Protein AF-A0A534QW88-F1 (afdb_monomer)

Secondary structure (DSSP, 8-state):
-BTTB---SS------SSTTB----B-TTT-PBP-PBPPTT-EE--S-TT-S-EEEETTEEE--S------SSTTEEPP-B-TTT-PBP-EEPPTT-B---S-TTEES-EEETTEEE--EEPP---S-TTEEEEEETTTEEEEEEPPTT-B---S-TTEEEEEEETTEEEEEEE------

Solvent-accessible surface area (backbone atoms only — not comparable to full-atom values): 10245 Å² total; per-residue (Å²): 102,65,94,91,38,84,66,78,93,66,83,77,79,34,66,44,89,49,78,23,30,38,63,26,55,60,40,91,88,79,67,48,58,48,78,50,57,42,61,70,69,39,70,40,77,62,76,47,53,30,32,75,49,23,23,14,50,94,46,39,54,40,69,26,68,69,60,80,33,68,44,89,49,79,23,29,40,62,28,54,52,37,44,87,79,44,46,57,46,82,44,57,47,63,70,68,40,70,39,76,63,75,45,54,36,36,42,79,15,21,15,52,93,44,38,55,36,73,36,52,70,53,83,43,80,84,84,52,71,16,40,51,61,42,65,38,47,81,82,19,66,40,70,46,61,47,61,69,68,38,77,38,72,58,83,55,86,51,36,68,47,30,25,16,50,94,46,38,50,43,60,36,66,71,52,78,77,81,81,128

Nearest PDB structures (foldseek):
  8snm-assembly1_B  TM=3.797E-01  e=1.093E-01  Homo sapiens
  8snl-assembly1_A  TM=3.797E-01  e=1.093E-01  Homo sapiens

pLDDT: mean 92.81, std 9.68, range [50.78, 98.62]

Mean predicted aligned error: 8.41 Å

Sequence (180 aa):
CQDGACQGSTPVLCAATDQCHEAGTCDPHTGTCSNPTQPDGSLCNDGDVCT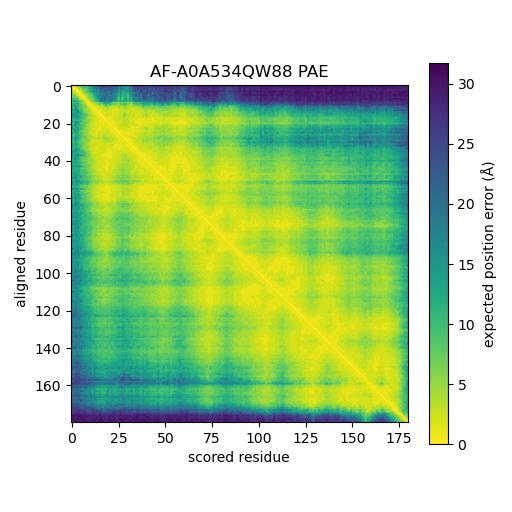RRDTCEAGACLGGDPVVCTAPDACHEAGSCDPASGACTTLPVPNGTPCEDGSRCSVNDQCVAGACVAGARTDCDDGNPCTEDSCDAIAGCQHRALADRSGCDDGDACTGTDRCQAGVCTGSNPVVGRGL

Foldseek 3Di:
DPPPDDDDPDDLFQCAPFQQWHRFDADPPPRDTDTHGHDWQRFDDLQFPQADTWTDDPSDTGGHDGHWQCAPFQQWHRFDQDRNPRDTDTHGDDWQRAHDLQFLQADSFTHDPSHTDGHDGDDQCPVAQQFDWDQDRHVGIDTHGHDWQDFDDLPDPQADGWTDDPRHIDGHDGDDPPDD

Radius of gyration: 40.29 Å; Cα contacts 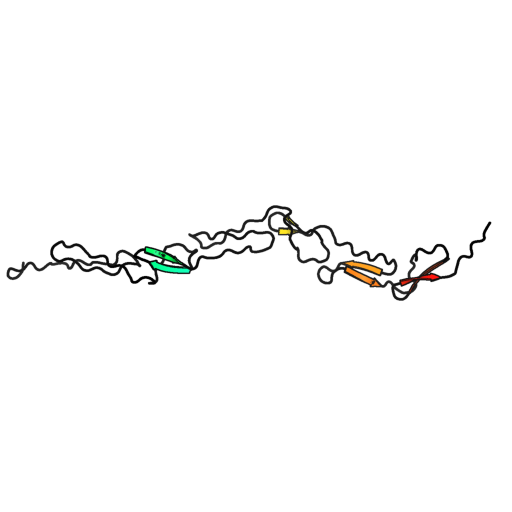(8 Å, |Δi|>4): 386; chains: 1; bounding box: 79×36×129 Å

Structure (mmCIF, N/CA/C/O backbone):
data_AF-A0A534QW88-F1
#
_entry.id   AF-A0A534QW88-F1
#
loop_
_atom_site.group_PDB
_atom_site.id
_atom_site.type_symbol
_atom_site.label_atom_id
_atom_site.label_alt_id
_atom_site.label_comp_id
_atom_site.label_asym_id
_atom_site.label_entity_id
_atom_site.label_seq_id
_atom_site.pdbx_PDB_ins_code
_atom_sit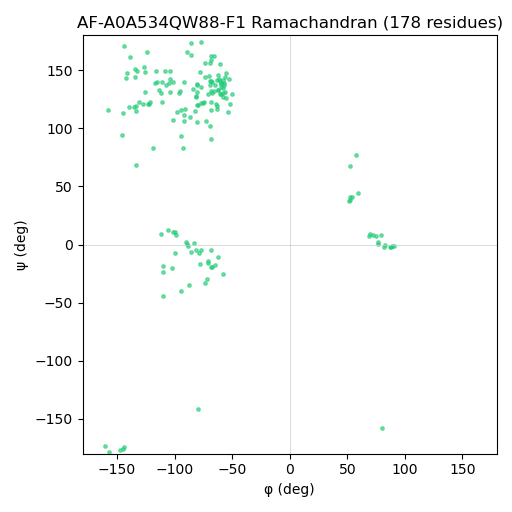e.Cartn_x
_atom_site.Cartn_y
_atom_site.Cartn_z
_atom_site.occupancy
_atom_site.B_iso_or_equiv
_atom_site.auth_seq_id
_atom_site.auth_comp_id
_atom_site.auth_asym_id
_atom_site.auth_atom_id
_atom_site.pdbx_PDB_model_num
ATOM 1 N N . CYS A 1 1 ? -41.751 -15.757 63.809 1.00 53.62 1 CYS A N 1
ATOM 2 C CA . CYS A 1 1 ? -41.302 -15.049 65.023 1.00 53.62 1 CYS A CA 1
ATOM 3 C C . CYS A 1 1 ? -40.772 -16.071 66.018 1.00 53.62 1 CYS A C 1
ATOM 5 O O . CYS A 1 1 ? -41.523 -16.978 66.355 1.00 53.62 1 CYS A O 1
ATOM 7 N N . GLN A 1 2 ? -39.516 -15.961 66.447 1.00 52.56 2 GLN A N 1
ATOM 8 C CA . GLN A 1 2 ? -39.037 -16.599 67.681 1.00 52.56 2 GLN A CA 1
ATOM 9 C C . GLN A 1 2 ? -38.923 -15.479 68.724 1.00 52.56 2 GLN A C 1
ATOM 11 O O . GLN A 1 2 ? -38.437 -14.400 68.394 1.00 52.56 2 GLN A O 1
ATOM 16 N N . ASP A 1 3 ? -39.472 -15.692 69.921 1.00 62.22 3 ASP A N 1
ATOM 17 C CA . ASP A 1 3 ? -39.436 -14.754 71.058 1.00 62.22 3 ASP A CA 1
ATOM 18 C C . ASP A 1 3 ? -39.955 -13.330 70.781 1.00 62.22 3 ASP A C 1
ATOM 20 O O . ASP A 1 3 ? -39.390 -12.335 71.225 1.00 62.22 3 ASP A O 1
ATOM 24 N N . GLY A 1 4 ? -41.056 -13.205 70.032 1.00 63.91 4 GLY A N 1
ATOM 25 C CA . GLY A 1 4 ? -41.698 -11.904 69.789 1.00 63.91 4 GLY A CA 1
ATOM 26 C C . GLY A 1 4 ? -40.986 -11.008 68.768 1.00 63.91 4 GLY A C 1
ATOM 27 O O . GLY A 1 4 ? -41.483 -9.923 68.480 1.00 63.91 4 GLY A O 1
ATOM 28 N N . ALA A 1 5 ? -39.890 -11.475 68.160 1.00 67.25 5 ALA A N 1
ATOM 29 C CA . ALA A 1 5 ? -39.196 -10.788 67.074 1.00 67.25 5 ALA A CA 1
ATOM 30 C C . ALA A 1 5 ? -39.415 -11.494 65.723 1.00 67.25 5 ALA A C 1
ATOM 32 O O . ALA A 1 5 ? -39.352 -12.727 65.605 1.00 67.25 5 ALA A O 1
ATOM 33 N N . CYS A 1 6 ? -39.666 -10.709 64.673 1.00 62.84 6 CYS A N 1
ATOM 34 C CA . CYS A 1 6 ? -39.631 -11.185 63.293 1.00 62.84 6 CYS A CA 1
ATOM 35 C C . CYS A 1 6 ? -38.178 -11.499 62.912 1.00 62.84 6 CYS A C 1
ATOM 37 O O . CYS A 1 6 ? -37.404 -10.594 62.627 1.00 62.84 6 CYS A O 1
ATOM 39 N N . GLN A 1 7 ? -37.803 -12.779 62.907 1.00 67.44 7 GLN A N 1
ATOM 40 C CA . GLN A 1 7 ? -36.545 -13.226 62.313 1.00 67.44 7 GLN A CA 1
ATOM 41 C C . GLN A 1 7 ? -36.809 -13.608 60.855 1.00 67.44 7 GLN A C 1
ATOM 43 O O . GLN A 1 7 ? -37.548 -14.560 60.593 1.00 67.44 7 GLN A O 1
ATOM 48 N N . GLY A 1 8 ? -36.268 -12.827 59.916 1.00 64.50 8 GLY A N 1
ATOM 49 C CA . GLY A 1 8 ? -36.338 -13.129 58.488 1.00 64.50 8 GLY A CA 1
ATOM 50 C C . GLY A 1 8 ? -35.598 -14.433 58.198 1.00 64.50 8 GLY A C 1
ATOM 51 O O . GLY A 1 8 ? -34.409 -14.547 58.474 1.00 64.50 8 GLY A O 1
ATOM 52 N N . SER A 1 9 ? -36.306 -15.435 57.680 1.00 65.38 9 SER A N 1
ATOM 53 C CA . SER A 1 9 ? -35.782 -16.796 57.498 1.00 65.38 9 SER A CA 1
ATOM 54 C C . SER A 1 9 ? -34.873 -16.959 56.275 1.00 65.38 9 SER A C 1
ATOM 56 O O . SER A 1 9 ? -34.268 -18.014 56.108 1.00 65.38 9 SER A O 1
ATOM 58 N N . THR A 1 10 ? -34.764 -15.931 55.429 1.00 71.06 10 THR A N 1
ATOM 59 C CA . THR A 1 10 ? -33.872 -15.893 54.264 1.00 71.06 10 THR A CA 1
ATOM 60 C C . THR A 1 10 ? -33.343 -14.466 54.078 1.00 71.06 10 THR A C 1
ATOM 62 O O . THR A 1 10 ? -34.148 -13.576 53.791 1.00 71.06 10 THR A O 1
ATOM 65 N N . PRO A 1 11 ? -32.036 -14.203 54.257 1.00 78.81 11 PRO A N 1
ATOM 66 C CA . PRO A 1 11 ? -31.472 -12.885 53.981 1.00 78.81 11 PRO A CA 1
ATOM 67 C C . PRO A 1 11 ? -31.632 -12.538 52.494 1.00 78.81 11 PRO A C 1
ATOM 69 O O . PRO A 1 11 ? -31.356 -13.368 51.628 1.00 78.81 11 PRO A O 1
ATOM 72 N N . VAL A 1 12 ? -32.095 -11.318 52.201 1.00 85.69 12 VAL A N 1
ATOM 73 C CA . VAL A 1 12 ? -32.179 -10.802 50.827 1.00 85.69 12 VAL A CA 1
ATOM 74 C C . VAL A 1 12 ? -30.757 -10.592 50.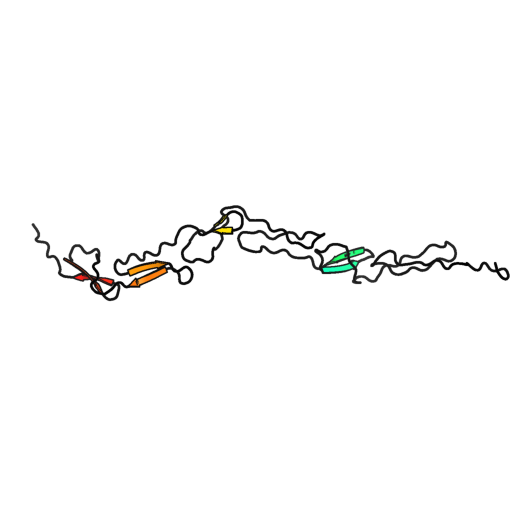315 1.00 85.69 12 VAL A C 1
ATOM 76 O O . VAL A 1 12 ? -30.010 -9.782 50.864 1.00 85.69 12 VAL A O 1
ATOM 79 N N . LEU A 1 13 ? -30.373 -11.344 49.283 1.00 89.50 13 LEU A N 1
ATOM 80 C CA . LEU A 1 13 ? -29.083 -11.190 48.619 1.00 89.50 13 LEU A CA 1
ATOM 81 C C . LEU A 1 13 ? -29.200 -10.127 47.525 1.00 89.50 13 LEU A C 1
ATOM 83 O O . LEU A 1 13 ? -29.819 -10.361 46.490 1.00 89.50 13 LEU A O 1
ATOM 87 N N . CYS A 1 14 ? -28.572 -8.980 47.751 1.00 92.62 14 CYS A N 1
ATOM 88 C CA . CYS A 1 14 ? -28.476 -7.906 46.771 1.00 92.62 14 CYS A CA 1
ATOM 89 C C . CYS A 1 14 ? -27.179 -8.062 45.967 1.00 92.62 14 CYS A C 1
ATOM 91 O O . CYS A 1 14 ? -26.153 -7.478 46.305 1.00 92.62 14 CYS A O 1
ATOM 93 N N . ALA A 1 15 ? -27.204 -8.905 44.935 1.00 94.25 15 ALA A N 1
ATOM 94 C CA . ALA A 1 15 ? -26.074 -9.036 44.018 1.00 94.25 15 ALA A CA 1
ATOM 95 C C . ALA A 1 15 ? -25.908 -7.769 43.159 1.00 94.25 15 ALA A C 1
ATOM 97 O O . ALA A 1 15 ? -26.875 -7.038 42.943 1.00 94.25 15 ALA A O 1
ATOM 98 N N . ALA A 1 16 ? -24.693 -7.535 42.662 1.00 94.38 16 ALA A N 1
ATOM 99 C CA . ALA A 1 16 ? -24.442 -6.517 41.646 1.00 94.38 16 ALA A CA 1
ATOM 100 C C . ALA A 1 16 ? -25.312 -6.773 40.404 1.00 94.38 16 ALA A C 1
ATOM 102 O O . ALA A 1 16 ? -25.476 -7.928 39.995 1.00 94.38 16 ALA A O 1
ATOM 103 N N . THR A 1 17 ? -25.867 -5.715 39.809 1.00 94.12 17 THR A N 1
ATOM 104 C CA . THR A 1 17 ? -26.715 -5.829 38.610 1.00 94.12 17 THR A CA 1
ATOM 105 C C . THR A 1 17 ? -25.910 -6.136 37.354 1.00 94.12 17 THR A C 1
ATOM 107 O O . THR A 1 17 ? -26.389 -6.843 36.469 1.00 94.12 17 THR A O 1
ATOM 110 N N . ASP A 1 18 ? -24.688 -5.617 37.289 1.00 95.69 18 ASP A N 1
ATOM 111 C CA . ASP A 1 18 ? -23.767 -5.722 36.166 1.00 95.69 18 ASP A CA 1
ATOM 112 C C . ASP A 1 18 ? -22.332 -5.423 36.637 1.00 95.69 18 ASP A C 1
ATOM 114 O O . ASP A 1 18 ? -22.060 -5.298 37.830 1.00 95.69 18 ASP A O 1
ATOM 118 N N . GLN A 1 19 ? -21.397 -5.339 35.690 1.00 97.19 19 GLN A N 1
ATOM 119 C CA . GLN A 1 19 ? -19.972 -5.130 35.958 1.00 97.19 19 GLN A CA 1
ATOM 120 C C . GLN A 1 19 ? -19.651 -3.735 36.526 1.00 97.19 19 GLN A C 1
ATOM 122 O O . GLN A 1 19 ? -18.595 -3.567 37.131 1.00 97.19 19 GLN A O 1
ATOM 127 N N . CYS A 1 20 ? -20.543 -2.756 36.350 1.00 97.94 20 CYS A N 1
ATOM 128 C CA . CYS A 1 20 ? -20.367 -1.366 36.769 1.00 97.94 20 CYS A CA 1
ATOM 129 C C . CYS A 1 20 ? -21.184 -0.982 38.002 1.00 97.94 20 CYS A C 1
ATOM 131 O O . CYS A 1 20 ? -21.242 0.196 38.361 1.00 97.94 20 CYS A O 1
ATOM 133 N N . HIS A 1 21 ? -21.744 -1.968 38.698 1.00 97.50 21 HIS A N 1
ATOM 134 C CA . HIS A 1 21 ? -22.398 -1.790 39.986 1.00 97.50 21 HIS A CA 1
ATOM 135 C C . HIS A 1 21 ? -21.795 -2.731 41.029 1.00 97.50 21 HIS A C 1
ATOM 137 O O . HIS A 1 21 ? -21.322 -3.825 40.719 1.00 97.50 21 HIS A O 1
ATOM 143 N N . GLU A 1 22 ? -21.781 -2.297 42.283 1.00 95.62 22 GLU A N 1
ATOM 144 C CA . GLU A 1 22 ? -21.376 -3.144 43.403 1.00 95.62 22 GLU A CA 1
ATOM 145 C C . GLU A 1 22 ? -22.585 -3.899 43.976 1.00 95.62 22 GLU A C 1
ATOM 147 O O . GLU A 1 22 ? -23.745 -3.585 43.702 1.00 95.62 22 GLU A O 1
ATOM 152 N N . ALA A 1 23 ? -22.321 -4.916 44.801 1.00 95.31 23 ALA A N 1
ATOM 153 C CA . ALA A 1 23 ? -23.378 -5.576 45.556 1.00 95.31 23 ALA A CA 1
ATOM 154 C C . ALA A 1 23 ? -24.079 -4.569 46.483 1.00 95.31 23 ALA A C 1
ATOM 156 O O . ALA A 1 23 ? -23.438 -3.850 47.252 1.00 95.31 23 ALA A O 1
ATOM 157 N N . GLY A 1 24 ? -25.406 -4.536 46.408 1.00 93.69 24 GLY A N 1
ATOM 158 C CA . GLY A 1 24 ? -26.228 -3.628 47.191 1.00 93.69 24 GLY A CA 1
ATOM 159 C C . GLY A 1 24 ? -26.405 -4.050 48.649 1.00 93.69 24 GLY A C 1
ATOM 160 O O . GLY A 1 24 ? -26.051 -5.143 49.089 1.00 93.69 24 GLY A O 1
ATOM 161 N N . THR A 1 25 ? -27.058 -3.178 49.403 1.00 93.62 25 THR A N 1
ATOM 162 C CA . THR A 1 25 ? -27.569 -3.436 50.751 1.00 93.62 25 THR A CA 1
ATOM 163 C C . THR A 1 25 ? -29.095 -3.464 50.727 1.00 93.62 25 THR A C 1
ATOM 165 O O . THR A 1 25 ? -29.727 -2.666 50.035 1.00 93.62 25 THR A O 1
ATOM 168 N N . CYS A 1 26 ? -29.699 -4.393 51.472 1.00 93.38 26 CYS A N 1
ATOM 169 C CA . CYS A 1 26 ? -31.153 -4.485 51.594 1.00 93.38 26 CYS A CA 1
ATOM 170 C C . CYS A 1 26 ? -31.663 -3.471 52.623 1.00 93.38 26 CYS A C 1
ATOM 172 O O . CYS A 1 26 ? -31.230 -3.490 53.777 1.00 93.38 26 CYS A O 1
ATOM 174 N N . ASP A 1 27 ? -32.632 -2.644 52.238 1.00 92.06 27 ASP A N 1
ATOM 175 C CA . ASP A 1 27 ? -33.407 -1.846 53.185 1.00 92.06 27 ASP A CA 1
ATOM 176 C C . ASP A 1 27 ? -34.294 -2.783 54.034 1.00 92.06 27 ASP A C 1
ATOM 178 O O . ASP A 1 27 ? -35.095 -3.540 53.475 1.00 92.06 27 ASP A O 1
ATOM 182 N N . PRO A 1 28 ? -34.178 -2.769 55.376 1.00 86.25 28 PRO A N 1
ATOM 183 C CA . PRO A 1 28 ? -34.928 -3.677 56.242 1.00 86.25 28 PRO A CA 1
ATOM 184 C C . PRO A 1 28 ? -36.434 -3.372 56.335 1.00 86.25 28 PRO A C 1
ATOM 186 O O . PRO A 1 28 ? -37.181 -4.218 56.823 1.00 86.25 28 PRO A O 1
ATOM 189 N N . HIS A 1 29 ? -36.898 -2.197 55.898 1.00 87.50 29 HIS A N 1
ATOM 190 C CA . HIS A 1 29 ? -38.308 -1.793 55.957 1.00 87.50 29 HIS A CA 1
ATOM 191 C C . HIS A 1 29 ? -39.054 -2.089 54.659 1.00 87.50 29 HIS A C 1
ATOM 193 O O . HIS A 1 29 ? -40.212 -2.502 54.694 1.00 87.50 29 HIS A O 1
ATOM 199 N N . THR A 1 30 ? -38.409 -1.861 53.516 1.00 89.38 30 THR A N 1
ATOM 200 C CA . THR A 1 30 ? -39.026 -2.018 52.189 1.00 89.38 30 THR A CA 1
ATOM 201 C C . THR A 1 30 ? -38.609 -3.310 51.491 1.00 89.38 30 THR A C 1
ATOM 203 O O . THR A 1 30 ? -39.287 -3.745 50.563 1.00 89.38 30 THR A O 1
ATOM 206 N N . GLY A 1 31 ? -37.493 -3.918 51.906 1.00 87.81 31 GLY A N 1
ATOM 207 C CA . GLY A 1 31 ? -36.885 -5.054 51.218 1.00 87.81 31 GLY A CA 1
ATOM 208 C C . GLY A 1 31 ? -36.197 -4.691 49.896 1.00 87.81 31 GLY A C 1
ATOM 209 O O . GLY A 1 31 ? -35.811 -5.593 49.157 1.00 87.81 31 GLY A O 1
ATOM 210 N N . THR A 1 32 ? -36.057 -3.402 49.559 1.00 91.94 32 THR A N 1
ATOM 211 C CA . THR A 1 32 ? -35.401 -2.966 48.316 1.00 91.94 32 THR A CA 1
ATOM 212 C C . THR A 1 32 ? -33.885 -2.975 48.449 1.00 91.94 32 THR A C 1
ATOM 214 O O . THR A 1 32 ? -33.342 -2.502 49.447 1.00 91.94 32 THR A O 1
ATOM 217 N N . CYS A 1 33 ? -33.202 -3.454 47.413 1.00 94.69 33 CYS A N 1
ATOM 218 C CA . CYS A 1 33 ? -31.751 -3.374 47.307 1.00 94.69 33 CYS A CA 1
ATOM 219 C C . CYS A 1 33 ? -31.309 -1.989 46.820 1.00 94.69 33 CYS A C 1
ATOM 221 O O . CYS A 1 33 ? -31.893 -1.446 45.881 1.00 94.69 33 CYS A O 1
ATOM 223 N N . SER A 1 34 ? -30.259 -1.436 47.428 1.00 95.06 34 SER A N 1
ATOM 224 C CA . SER A 1 34 ? -29.501 -0.334 46.826 1.00 95.06 34 SER A CA 1
ATOM 225 C C . SER A 1 34 ? -28.723 -0.816 45.591 1.00 95.06 34 SER A C 1
ATOM 227 O O . SER A 1 34 ? -28.484 -2.013 45.440 1.00 95.06 34 SER A O 1
ATOM 229 N N . ASN A 1 35 ? -28.352 0.109 44.699 1.00 94.50 35 ASN A N 1
ATOM 230 C CA . ASN A 1 35 ? -27.569 -0.187 43.492 1.00 94.50 35 ASN A CA 1
ATOM 231 C C . ASN A 1 35 ? -26.409 0.815 43.319 1.00 94.50 35 ASN A C 1
ATOM 233 O O . ASN A 1 35 ? -26.488 1.704 42.470 1.00 94.50 35 ASN A O 1
ATOM 237 N N . PRO A 1 36 ? -25.391 0.773 44.195 1.00 96.06 36 PRO A N 1
ATOM 238 C CA . PRO A 1 36 ? -24.240 1.669 44.103 1.00 96.06 36 PRO A CA 1
ATOM 239 C C . PRO A 1 36 ? -23.422 1.409 42.829 1.00 96.06 36 PRO A C 1
ATOM 241 O O . PRO A 1 36 ? -23.171 0.260 42.468 1.00 96.06 36 PRO A O 1
ATOM 244 N N . THR A 1 37 ? -22.988 2.477 42.161 1.00 97.75 37 THR A N 1
ATOM 245 C CA . THR A 1 37 ? -22.088 2.400 41.002 1.00 97.75 37 THR A CA 1
ATOM 246 C C . THR A 1 37 ? -20.670 2.052 41.445 1.00 97.75 37 THR A C 1
ATOM 248 O O . THR A 1 37 ? -20.202 2.550 42.471 1.00 97.75 37 THR A O 1
ATOM 251 N N . GLN A 1 38 ? -19.961 1.269 40.636 1.00 96.69 38 GLN A N 1
ATOM 252 C CA . GLN A 1 38 ? -18.511 1.120 40.748 1.00 96.69 38 GLN A CA 1
ATOM 253 C C . GLN A 1 38 ? -17.807 2.476 40.552 1.00 96.69 38 GLN A C 1
ATOM 255 O O . GLN A 1 38 ? -18.356 3.354 39.878 1.00 96.69 38 GLN A O 1
ATOM 260 N N . PRO A 1 39 ? -16.587 2.660 41.089 1.00 97.38 39 PRO A N 1
ATOM 261 C CA . PRO A 1 39 ? -15.781 3.844 40.812 1.00 97.38 39 PRO A CA 1
ATOM 262 C C . PRO A 1 39 ? -15.514 4.017 39.313 1.00 97.38 39 PRO A C 1
ATOM 264 O O . PRO A 1 39 ? -15.216 3.038 38.619 1.00 97.38 39 PRO A O 1
ATOM 267 N N . ASP A 1 40 ? -15.541 5.262 38.836 1.00 97.12 40 ASP A N 1
ATOM 268 C CA . ASP A 1 40 ? -15.183 5.577 37.452 1.00 97.12 40 ASP A CA 1
ATOM 269 C C . ASP A 1 40 ? -13.763 5.082 37.127 1.00 97.12 40 ASP A C 1
ATOM 271 O O . ASP A 1 40 ? -12.834 5.202 37.934 1.00 97.12 40 ASP A O 1
ATOM 275 N N . GLY A 1 41 ? -13.593 4.496 35.941 1.00 95.75 41 GLY A N 1
ATOM 276 C CA . GLY A 1 41 ? -12.338 3.873 35.513 1.00 95.75 41 GLY A CA 1
ATOM 277 C C . GLY A 1 41 ? -12.173 2.405 35.925 1.00 95.75 41 GLY A C 1
ATOM 278 O O . GLY A 1 41 ? -11.173 1.783 35.551 1.00 95.75 41 GLY A O 1
ATOM 279 N N . SER A 1 42 ? -13.129 1.830 36.666 1.00 97.44 42 SER A N 1
ATOM 280 C CA . SER A 1 42 ? -13.170 0.383 36.928 1.00 97.44 42 SER A CA 1
ATOM 281 C C . SER A 1 42 ? -13.294 -0.395 35.620 1.00 97.44 42 SER A C 1
ATOM 283 O O . SER A 1 42 ? -14.008 0.034 34.719 1.00 97.44 42 SER A O 1
ATOM 285 N N . LEU A 1 43 ? -12.599 -1.532 35.505 1.00 97.44 43 LEU A N 1
ATOM 286 C CA . LEU A 1 43 ? -12.644 -2.357 34.296 1.00 97.44 43 LEU A CA 1
ATOM 287 C C . LEU A 1 43 ? -14.011 -3.018 34.138 1.00 97.44 43 LEU A C 1
ATOM 289 O O . LEU A 1 43 ? -14.550 -3.578 35.093 1.00 97.44 43 LEU A O 1
ATOM 293 N N . CYS A 1 44 ? -14.511 -3.018 32.913 1.00 97.88 44 CYS A N 1
ATOM 294 C CA . CYS A 1 44 ? -15.700 -3.752 32.513 1.00 97.88 44 CYS A CA 1
ATOM 295 C C . CYS A 1 44 ? -15.512 -4.282 31.082 1.00 97.88 44 CYS A C 1
ATOM 297 O O . CYS A 1 44 ? -14.415 -4.201 30.529 1.00 97.88 44 CYS A O 1
ATOM 299 N N . ASN A 1 45 ? -16.556 -4.880 30.516 1.00 96.88 45 ASN A N 1
ATOM 300 C CA . ASN A 1 45 ? -16.620 -5.285 29.119 1.00 96.88 45 ASN A CA 1
ATOM 301 C C . ASN A 1 45 ? -17.968 -4.839 28.544 1.00 96.88 45 ASN A C 1
ATOM 303 O O . ASN A 1 45 ? -19.008 -5.263 29.064 1.00 96.88 45 ASN A O 1
ATOM 307 N N . ASP A 1 46 ? -17.946 -3.980 27.526 1.00 96.31 46 ASP A N 1
ATOM 308 C CA . ASP A 1 46 ? -19.154 -3.410 26.906 1.00 96.31 46 ASP A CA 1
ATOM 309 C C . ASP A 1 46 ? -19.755 -4.312 25.808 1.00 96.31 46 ASP A C 1
ATOM 311 O O . ASP A 1 46 ? -20.867 -4.077 25.332 1.00 96.31 46 ASP A O 1
ATOM 315 N N . GLY A 1 47 ? -19.055 -5.396 25.469 1.00 95.81 47 GLY A N 1
ATOM 316 C CA . GLY A 1 47 ? -19.431 -6.373 24.457 1.00 95.81 47 GLY A CA 1
ATOM 317 C C . GLY A 1 47 ? -18.952 -6.038 23.044 1.00 95.81 47 GLY A C 1
ATOM 318 O O . GLY A 1 47 ? -19.187 -6.854 22.151 1.00 95.81 47 GLY A O 1
ATOM 319 N N . ASP A 1 48 ? -18.288 -4.899 22.829 1.00 97.50 48 ASP A N 1
ATOM 320 C CA . ASP A 1 48 ? -17.711 -4.510 21.545 1.00 97.50 48 ASP A CA 1
ATOM 321 C C . ASP A 1 48 ? -16.256 -5.004 21.439 1.00 97.50 48 ASP A C 1
ATOM 323 O O . ASP A 1 48 ? -15.358 -4.610 22.175 1.00 97.50 48 ASP A O 1
ATOM 327 N N . VAL A 1 49 ? -15.972 -5.897 20.490 1.00 97.12 49 VAL A N 1
ATOM 328 C CA . VAL A 1 49 ? -14.606 -6.421 20.283 1.00 97.12 49 VAL A CA 1
ATOM 329 C C . VAL A 1 49 ? -13.663 -5.351 19.691 1.00 97.12 49 VAL A C 1
ATOM 331 O O . VAL A 1 49 ? -12.428 -5.503 19.713 1.00 97.12 49 VAL A O 1
ATOM 334 N N . CYS A 1 50 ? -14.236 -4.267 19.162 1.00 98.06 50 CYS A N 1
ATOM 335 C CA . CYS A 1 50 ? -13.536 -3.117 18.611 1.00 98.06 50 CYS A CA 1
ATOM 336 C C . CYS A 1 50 ? -13.096 -2.103 19.663 1.00 98.06 50 CYS A C 1
ATOM 338 O O . CYS A 1 50 ? -12.448 -1.124 19.298 1.00 98.06 50 CYS A O 1
ATOM 340 N N . THR A 1 51 ? -13.352 -2.336 20.944 1.00 97.25 51 THR A N 1
ATOM 341 C CA . THR A 1 51 ? -12.733 -1.601 22.049 1.00 97.25 51 THR A CA 1
ATOM 342 C C . THR A 1 51 ? -11.743 -2.519 22.767 1.00 97.25 51 THR A C 1
ATOM 344 O O . THR A 1 51 ? -11.799 -3.751 22.699 1.00 97.25 51 THR A O 1
ATOM 347 N N . ARG A 1 52 ? -10.681 -1.936 23.329 1.00 93.31 52 ARG A N 1
ATOM 348 C CA . ARG A 1 52 ? -9.577 -2.695 23.955 1.00 93.31 52 ARG A CA 1
ATOM 349 C C . ARG A 1 52 ? -9.562 -2.535 25.467 1.00 93.31 52 ARG A C 1
ATOM 351 O O . ARG A 1 52 ? -8.985 -3.376 26.161 1.00 93.31 52 ARG A O 1
ATOM 358 N N . ARG A 1 53 ? -10.136 -1.445 25.969 1.00 95.19 53 ARG A N 1
ATOM 359 C CA . ARG A 1 53 ? -10.128 -1.099 27.384 1.00 95.19 53 ARG A CA 1
ATOM 360 C C . ARG A 1 53 ? -11.430 -0.411 27.749 1.00 95.19 53 ARG A C 1
ATOM 362 O O . ARG A 1 53 ? -11.528 0.808 27.657 1.00 95.19 53 ARG A O 1
ATOM 369 N N . ASP A 1 54 ? -12.380 -1.195 28.229 1.00 98.19 54 ASP A N 1
ATOM 370 C CA . ASP A 1 54 ? -13.674 -0.659 28.626 1.00 98.19 54 ASP A CA 1
ATOM 371 C C . ASP A 1 54 ? -13.640 -0.293 30.104 1.00 98.19 54 ASP A C 1
ATOM 373 O O . ASP A 1 54 ? -13.043 -0.987 30.943 1.00 98.19 54 ASP A O 1
ATOM 377 N N . THR A 1 55 ? -14.260 0.836 30.420 1.00 98.19 55 THR A N 1
ATOM 378 C CA . THR A 1 55 ? -14.293 1.356 31.779 1.00 98.19 55 THR A CA 1
ATOM 379 C C . THR A 1 55 ? -15.679 1.810 32.167 1.00 98.19 55 THR A C 1
ATOM 381 O O . THR A 1 55 ? -16.415 2.375 31.361 1.00 98.19 55 THR A O 1
ATOM 384 N N . CYS A 1 56 ? -16.014 1.594 33.433 1.00 98.25 56 CYS A N 1
ATOM 385 C CA . CYS A 1 56 ? -17.221 2.140 34.014 1.00 98.25 56 CYS A CA 1
ATOM 386 C C . CYS A 1 56 ? -17.116 3.664 34.096 1.00 98.25 56 CYS A C 1
ATOM 388 O O . CYS A 1 56 ? -16.129 4.184 34.619 1.00 98.25 56 CYS A O 1
ATOM 390 N N . GLU A 1 57 ? -18.139 4.360 33.618 1.00 97.94 57 GLU A N 1
ATOM 391 C CA . GLU A 1 57 ? -18.332 5.796 33.790 1.00 97.94 57 GLU A CA 1
ATOM 392 C C . GLU A 1 57 ? -19.794 6.039 34.171 1.00 97.94 57 GLU A C 1
ATOM 394 O O . GLU A 1 57 ? -20.715 5.660 33.443 1.00 97.94 57 GLU A O 1
ATOM 399 N N . ALA A 1 58 ? -20.020 6.606 35.358 1.00 96.44 58 ALA A N 1
ATOM 400 C CA . ALA A 1 58 ? -21.353 6.864 35.905 1.00 96.44 58 ALA A CA 1
ATOM 401 C C . ALA A 1 58 ? -22.295 5.633 35.888 1.00 96.44 58 ALA A C 1
ATOM 403 O O . ALA A 1 58 ? -23.498 5.757 35.650 1.00 96.44 58 ALA A O 1
ATOM 404 N N . GLY A 1 59 ? -21.750 4.438 36.142 1.00 96.25 59 GLY A N 1
ATOM 405 C CA . GLY A 1 59 ? -22.499 3.174 36.166 1.00 96.25 59 GLY A CA 1
ATOM 406 C C . GLY A 1 59 ? -22.740 2.526 34.796 1.00 96.25 59 GLY A C 1
ATOM 407 O O . GLY A 1 59 ? -23.330 1.449 34.743 1.00 96.25 59 GLY A O 1
ATOM 408 N N . ALA A 1 60 ? -22.279 3.130 33.696 1.00 97.38 60 ALA A N 1
ATOM 409 C CA . ALA A 1 60 ? -22.306 2.530 32.362 1.00 97.38 60 ALA A CA 1
ATOM 410 C C . ALA A 1 60 ? -20.926 1.981 31.990 1.00 97.38 60 ALA A C 1
ATOM 412 O O . ALA A 1 60 ? -19.918 2.626 32.256 1.00 97.38 60 ALA A O 1
ATOM 413 N N . CYS A 1 61 ? -20.875 0.816 31.345 1.00 98.00 61 CYS A N 1
ATOM 414 C CA . CYS A 1 61 ? -19.632 0.321 30.765 1.00 98.00 61 CYS A CA 1
ATOM 415 C C . CYS A 1 61 ? -19.417 0.968 29.396 1.00 98.00 61 CYS A C 1
ATOM 417 O O . CYS A 1 61 ? -20.230 0.754 28.497 1.00 98.00 61 CYS A O 1
ATOM 419 N N . LEU A 1 62 ? -18.364 1.773 29.257 1.00 97.75 62 LEU A N 1
ATOM 420 C CA . LEU A 1 62 ? -18.035 2.463 28.015 1.00 97.75 62 LEU A CA 1
ATOM 421 C C . LEU A 1 62 ? -16.753 1.900 27.418 1.00 97.75 62 LEU A C 1
ATOM 423 O O . LEU A 1 62 ? -15.728 1.814 28.100 1.00 97.75 62 LEU A O 1
ATOM 427 N N . GLY A 1 63 ? -16.813 1.573 26.132 1.00 96.94 63 GLY A N 1
ATOM 428 C CA . GLY A 1 63 ? -15.668 1.137 25.364 1.00 96.94 63 GLY A CA 1
ATOM 429 C C . GLY A 1 63 ? -14.610 2.218 25.194 1.00 96.94 63 GLY A C 1
ATOM 430 O O . GLY A 1 63 ? -14.898 3.358 24.821 1.00 96.94 63 GLY A O 1
ATOM 431 N N . GLY A 1 64 ? -13.361 1.845 25.451 1.00 95.00 64 GLY A N 1
ATOM 432 C CA . GLY A 1 64 ? -12.189 2.696 25.280 1.00 95.00 64 GLY A CA 1
ATOM 433 C C . GLY A 1 64 ? -11.153 2.061 24.359 1.00 95.00 64 GLY A C 1
ATOM 434 O O . GLY A 1 64 ? -11.193 0.863 24.065 1.00 95.00 64 GLY A O 1
ATOM 435 N N . ASP A 1 65 ? -10.199 2.879 23.912 1.00 95.44 65 ASP A N 1
ATOM 436 C CA . ASP A 1 65 ? -9.104 2.467 23.026 1.00 95.44 65 ASP A CA 1
ATOM 437 C C . ASP A 1 65 ? -9.609 1.740 21.756 1.00 95.44 65 ASP A C 1
ATOM 439 O O . ASP A 1 65 ? -9.391 0.532 21.599 1.00 95.44 65 ASP A O 1
ATOM 443 N N . PRO A 1 66 ? -10.308 2.451 20.846 1.00 96.56 66 PRO A N 1
ATOM 444 C CA . PRO A 1 66 ? -10.931 1.840 19.677 1.00 96.56 66 PRO A CA 1
ATOM 445 C C . PRO A 1 66 ? -9.897 1.225 18.726 1.00 96.56 66 PRO A C 1
ATOM 447 O O . PRO A 1 66 ? -8.830 1.792 18.469 1.00 96.56 66 PRO A O 1
ATOM 450 N N . VAL A 1 67 ? -10.236 0.070 18.159 1.00 96.38 67 VAL A N 1
ATOM 451 C CA . VAL A 1 67 ? -9.442 -0.629 17.148 1.00 96.38 67 VAL A CA 1
ATOM 452 C C . VAL A 1 67 ? -9.369 0.224 15.885 1.00 96.38 67 VAL A C 1
ATOM 454 O O . VAL A 1 67 ? -10.379 0.542 15.258 1.00 96.38 67 VAL A O 1
ATOM 457 N N . VAL A 1 68 ? -8.143 0.565 15.487 1.00 96.12 68 VAL A N 1
ATOM 458 C CA . VAL A 1 68 ? -7.869 1.323 14.264 1.00 96.12 68 VAL A CA 1
ATOM 459 C C . VAL A 1 68 ? -7.553 0.357 13.127 1.00 96.12 68 VAL A C 1
ATOM 461 O O . VAL A 1 68 ? -6.532 -0.329 13.145 1.00 96.12 68 VAL A O 1
ATOM 464 N N . CYS A 1 69 ? -8.412 0.340 12.113 1.00 97.06 69 CYS A N 1
ATOM 465 C CA . CYS A 1 69 ? -8.235 -0.460 10.907 1.00 97.06 69 CYS A CA 1
ATOM 466 C C . CYS A 1 69 ? -7.565 0.374 9.808 1.00 97.06 69 CYS A C 1
ATOM 468 O O . CYS A 1 69 ? -8.228 1.088 9.059 1.00 97.06 69 CYS A O 1
ATOM 470 N N . THR A 1 70 ? -6.240 0.307 9.708 1.00 96.38 70 THR A N 1
ATOM 471 C CA . THR A 1 70 ? -5.491 1.017 8.661 1.00 96.38 70 THR A CA 1
ATOM 472 C C . THR A 1 70 ? -5.652 0.351 7.296 1.00 96.38 70 THR A C 1
ATOM 474 O O . THR A 1 70 ? -5.898 -0.851 7.210 1.00 96.38 70 THR A O 1
ATOM 477 N N . ALA A 1 71 ? -5.456 1.124 6.227 1.00 96.44 71 ALA A N 1
ATOM 478 C CA . ALA A 1 71 ? -5.336 0.576 4.881 1.00 96.44 71 ALA A CA 1
ATOM 479 C C . ALA A 1 71 ? -4.172 -0.438 4.822 1.00 96.44 71 ALA A C 1
ATOM 481 O O . ALA A 1 71 ? -3.078 -0.110 5.295 1.00 96.44 71 ALA A O 1
ATOM 482 N N . PRO A 1 72 ? -4.376 -1.655 4.286 1.00 94.81 72 PRO A N 1
ATOM 483 C CA . PRO A 1 72 ? -3.312 -2.654 4.182 1.00 94.81 72 PRO A CA 1
ATOM 484 C C . PRO A 1 72 ? -2.255 -2.306 3.123 1.00 94.81 72 PRO A C 1
ATOM 486 O O . PRO A 1 72 ? -1.093 -2.671 3.283 1.00 94.81 72 PRO A O 1
ATOM 489 N N . ASP A 1 73 ? -2.640 -1.596 2.062 1.00 96.00 73 ASP A N 1
ATOM 490 C CA . ASP A 1 73 ? -1.765 -1.151 0.977 1.00 96.00 73 ASP A CA 1
ATOM 491 C C . ASP A 1 73 ? -2.370 0.072 0.257 1.00 96.00 73 ASP A C 1
ATOM 493 O O . ASP A 1 73 ? -3.435 0.563 0.632 1.00 96.00 73 ASP A O 1
ATOM 497 N N . ALA A 1 74 ? -1.686 0.575 -0.775 1.00 96.94 74 ALA A N 1
ATOM 498 C CA . ALA A 1 74 ? -2.125 1.736 -1.558 1.00 96.94 74 ALA A CA 1
ATOM 499 C C . ALA A 1 74 ? -3.428 1.507 -2.349 1.00 96.94 74 ALA A C 1
ATOM 501 O O . ALA A 1 74 ? -4.061 2.471 -2.776 1.00 96.94 74 ALA A O 1
ATOM 502 N N . CYS A 1 75 ? -3.824 0.250 -2.551 1.00 98.19 75 CYS A N 1
ATOM 503 C CA . CYS A 1 75 ? -5.013 -0.141 -3.295 1.00 98.19 75 CYS A CA 1
ATOM 504 C C . CYS A 1 75 ? -6.209 -0.496 -2.414 1.00 98.19 75 CYS A C 1
ATOM 506 O O . CYS A 1 75 ? -7.230 -0.964 -2.926 1.00 98.19 75 CYS A O 1
ATOM 508 N N . HIS A 1 76 ? -6.128 -0.216 -1.117 1.00 97.81 76 HIS A N 1
ATOM 509 C CA . HIS A 1 76 ? -7.221 -0.403 -0.181 1.00 97.81 76 HIS A CA 1
ATOM 510 C C . HIS A 1 76 ? -7.405 0.827 0.705 1.00 97.81 76 HIS A C 1
ATOM 512 O O . HIS A 1 76 ? -6.460 1.540 1.030 1.00 97.81 76 HIS A O 1
ATOM 518 N N . GLU A 1 77 ? -8.641 1.071 1.119 1.00 96.44 77 GLU A N 1
ATOM 519 C CA . GLU A 1 77 ? -8.961 2.120 2.081 1.00 96.44 77 GLU A CA 1
ATOM 520 C C . GLU A 1 77 ? -8.807 1.616 3.521 1.00 96.44 77 GLU A C 1
ATOM 522 O O . GLU A 1 77 ? -8.777 0.411 3.793 1.00 96.44 77 GLU A O 1
ATOM 527 N N . ALA A 1 78 ? -8.723 2.560 4.462 1.00 96.38 78 ALA A N 1
ATOM 528 C CA . ALA A 1 78 ? -8.852 2.246 5.877 1.00 96.38 78 ALA A CA 1
ATOM 529 C C . ALA A 1 78 ? -10.221 1.602 6.145 1.00 96.38 78 ALA A C 1
ATOM 531 O O . ALA A 1 78 ? -11.250 2.047 5.636 1.00 96.38 78 ALA A O 1
ATOM 532 N N . GLY A 1 79 ? -10.212 0.534 6.934 1.00 95.75 79 GLY A N 1
ATOM 533 C CA . GLY A 1 79 ? -11.402 -0.243 7.241 1.00 95.75 79 GLY A CA 1
ATOM 534 C C . GLY A 1 79 ? -12.205 0.310 8.412 1.00 95.75 79 GLY A C 1
ATOM 535 O O . GLY A 1 79 ? -11.770 1.197 9.143 1.00 95.75 79 GLY A O 1
ATOM 536 N N . SER A 1 80 ? -13.368 -0.291 8.639 1.00 96.00 80 SER A N 1
ATOM 537 C CA . SER A 1 80 ? -14.065 -0.249 9.924 1.00 96.00 80 SER A CA 1
ATOM 538 C C . SER A 1 80 ? -13.891 -1.586 10.636 1.00 96.00 80 SER A C 1
ATOM 540 O O . SER A 1 80 ? -13.753 -2.626 9.989 1.00 96.00 80 SER A O 1
ATOM 542 N N . CYS A 1 81 ? -13.880 -1.555 11.963 1.00 97.81 81 CYS A N 1
ATOM 543 C CA . CYS A 1 81 ? -13.864 -2.763 12.773 1.00 97.81 81 CYS A CA 1
ATOM 544 C C . CYS A 1 81 ? -15.301 -3.285 12.948 1.00 97.81 81 CYS A C 1
ATOM 546 O O . CYS A 1 81 ? -16.218 -2.508 13.213 1.00 97.81 81 CYS A O 1
ATOM 548 N N . ASP A 1 82 ? -15.501 -4.588 12.766 1.00 96.88 82 ASP A N 1
ATOM 549 C CA . ASP A 1 82 ? -16.766 -5.268 13.042 1.00 96.88 82 ASP A CA 1
ATOM 550 C C . ASP A 1 82 ? -16.903 -5.555 14.551 1.00 96.88 82 ASP A C 1
ATOM 552 O O . ASP A 1 82 ? -16.080 -6.301 15.091 1.00 96.88 82 ASP A O 1
ATOM 556 N N . PRO A 1 83 ? -17.932 -5.030 15.242 1.00 95.31 83 PRO A N 1
ATOM 557 C CA . PRO A 1 83 ? -18.016 -5.082 16.706 1.00 95.31 83 PRO A CA 1
ATOM 558 C C . PRO A 1 83 ? -18.209 -6.494 17.275 1.00 95.31 83 PRO A C 1
ATOM 560 O O . PRO A 1 83 ? -17.917 -6.736 18.442 1.00 95.31 83 PRO A O 1
ATOM 563 N N . ALA A 1 84 ? -18.676 -7.454 16.469 1.00 95.19 84 ALA A N 1
ATOM 564 C CA . ALA A 1 84 ? -18.904 -8.826 16.919 1.00 95.19 84 ALA A CA 1
ATOM 565 C C . ALA A 1 84 ? -17.656 -9.713 16.789 1.00 95.19 84 ALA A C 1
ATOM 567 O O . ALA A 1 84 ? -17.446 -10.621 17.592 1.00 95.19 84 ALA A O 1
ATOM 568 N N . SER A 1 85 ? -16.845 -9.490 15.756 1.00 95.69 85 SER A N 1
ATOM 569 C CA . SER A 1 85 ? -15.689 -10.329 15.421 1.00 95.69 85 SER A CA 1
ATOM 570 C C . SER A 1 85 ? -14.342 -9.652 15.664 1.00 95.69 85 SER A C 1
ATOM 572 O O . SER A 1 85 ? -13.320 -10.336 15.729 1.00 95.69 85 SER A O 1
ATOM 574 N N . GLY A 1 86 ? -14.315 -8.323 15.770 1.00 95.06 86 GLY A N 1
ATOM 575 C CA . GLY A 1 86 ? -13.092 -7.523 15.781 1.00 95.06 86 GLY A CA 1
ATOM 576 C C . GLY A 1 86 ? -12.368 -7.490 14.432 1.00 95.06 86 GLY A C 1
ATOM 577 O O . GLY A 1 86 ? -11.222 -7.044 14.366 1.00 95.06 86 GLY A O 1
ATOM 578 N N . ALA A 1 87 ? -12.982 -8.009 13.362 1.00 96.00 87 ALA A N 1
ATOM 579 C CA . ALA A 1 87 ? -12.366 -8.053 12.045 1.00 96.00 87 ALA A CA 1
ATOM 580 C C . ALA A 1 87 ? -12.418 -6.676 11.373 1.00 96.00 87 ALA A C 1
ATOM 582 O O . ALA A 1 87 ? -13.456 -6.018 11.357 1.00 96.00 87 ALA A O 1
ATOM 583 N N . CYS A 1 88 ? -11.306 -6.262 10.769 1.00 97.00 88 CYS A N 1
ATOM 584 C CA . CYS A 1 88 ? -11.270 -5.067 9.937 1.00 97.00 88 CYS A CA 1
ATOM 585 C C . CYS A 1 88 ? -11.817 -5.369 8.541 1.00 97.00 88 CYS A C 1
ATOM 587 O O . CYS A 1 88 ? -11.381 -6.318 7.887 1.00 97.00 88 CYS A O 1
ATOM 589 N N . THR A 1 89 ? -12.729 -4.532 8.055 1.00 95.69 89 THR A N 1
ATOM 590 C CA . THR A 1 89 ? -13.160 -4.579 6.656 1.00 95.69 89 THR A CA 1
ATOM 591 C C . THR A 1 89 ? -12.014 -4.160 5.741 1.00 95.69 89 THR A C 1
ATOM 593 O O . THR A 1 89 ? -11.339 -3.170 6.021 1.00 95.69 89 THR A O 1
ATOM 596 N N . THR A 1 90 ? -11.845 -4.836 4.609 1.00 93.31 90 THR A N 1
ATOM 597 C CA . THR A 1 90 ? -10.939 -4.402 3.542 1.00 93.31 90 THR A CA 1
ATOM 598 C C . THR A 1 90 ? -11.762 -3.979 2.333 1.00 93.31 90 THR A C 1
ATOM 600 O O . THR A 1 90 ? -12.574 -4.747 1.818 1.00 93.31 90 THR A O 1
ATOM 603 N N . LEU A 1 91 ? -11.584 -2.734 1.896 1.00 94.44 91 LEU A N 1
ATOM 604 C CA . LEU A 1 91 ? -12.298 -2.181 0.748 1.00 94.44 91 LEU A CA 1
ATOM 605 C C . LEU A 1 91 ? -11.276 -1.727 -0.291 1.00 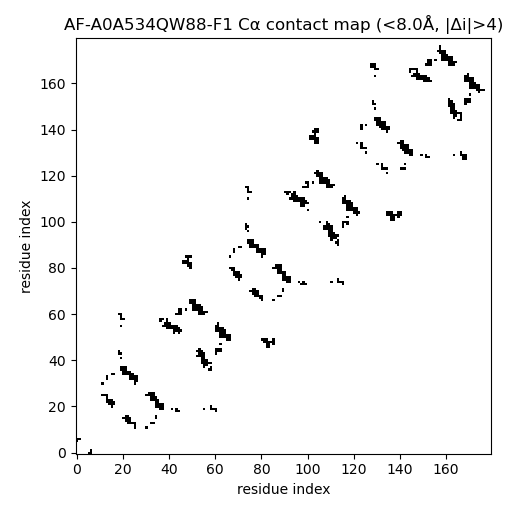94.44 91 LEU A C 1
ATOM 607 O O . LEU A 1 91 ? -10.411 -0.921 0.052 1.00 94.44 91 LEU A O 1
ATOM 611 N N . PRO A 1 92 ? -11.329 -2.246 -1.530 1.00 97.25 92 PRO A N 1
ATOM 612 C CA . PRO A 1 92 ? -10.435 -1.786 -2.577 1.00 97.25 92 PRO A CA 1
ATOM 613 C C . PRO A 1 92 ? -10.781 -0.347 -2.969 1.00 97.25 92 PRO A C 1
ATOM 615 O O . PRO A 1 92 ? -11.957 0.007 -3.087 1.00 97.25 92 PRO A O 1
ATOM 618 N N . VAL A 1 93 ? -9.754 0.463 -3.222 1.00 97.69 93 VAL A N 1
ATOM 619 C CA . VAL A 1 93 ? -9.922 1.790 -3.836 1.00 97.69 93 VAL A CA 1
ATOM 620 C C . VAL A 1 93 ? -10.442 1.646 -5.280 1.00 97.69 93 VAL A C 1
ATOM 622 O O . VAL A 1 93 ? -10.327 0.568 -5.880 1.00 97.69 93 VAL A O 1
ATOM 625 N N . PRO A 1 94 ? -10.993 2.712 -5.893 1.00 98.31 94 PRO A N 1
ATOM 626 C CA . PRO A 1 94 ? -11.423 2.676 -7.288 1.00 98.31 94 PRO A CA 1
ATOM 627 C C . PRO A 1 94 ? -10.313 2.249 -8.257 1.00 98.31 94 PRO A C 1
ATOM 629 O O . PRO A 1 94 ? -9.140 2.594 -8.086 1.00 98.31 94 PRO A O 1
ATOM 632 N N . ASN A 1 95 ? -10.704 1.561 -9.334 1.00 98.00 95 ASN A N 1
ATOM 633 C CA . ASN A 1 95 ? -9.770 1.207 -10.400 1.00 98.00 95 ASN A CA 1
ATOM 634 C C . ASN A 1 95 ? -9.151 2.469 -11.016 1.00 98.00 95 ASN A C 1
ATOM 636 O O . ASN A 1 95 ? -9.860 3.442 -11.279 1.00 98.00 95 ASN A O 1
ATOM 640 N N . GLY A 1 96 ? -7.846 2.426 -11.279 1.00 97.50 96 GLY A N 1
ATOM 641 C CA . GLY A 1 96 ? -7.090 3.563 -11.810 1.00 97.50 96 GLY A CA 1
ATOM 642 C C . GLY A 1 96 ? -6.515 4.501 -10.746 1.00 97.50 96 GLY A C 1
ATOM 643 O O . GLY A 1 96 ? -5.833 5.462 -11.094 1.00 97.50 96 GLY A O 1
ATOM 644 N N . THR A 1 97 ? -6.753 4.236 -9.457 1.00 98.44 97 THR A N 1
ATOM 645 C CA . THR A 1 97 ? -6.038 4.931 -8.374 1.00 98.44 97 THR A CA 1
ATOM 646 C C . THR A 1 97 ? -4.531 4.674 -8.512 1.00 98.44 97 THR A C 1
ATOM 648 O O . THR A 1 97 ? -4.161 3.506 -8.660 1.00 98.44 97 THR A O 1
ATOM 651 N N . PRO A 1 98 ? -3.666 5.709 -8.482 1.00 98.19 98 PRO A N 1
ATOM 652 C CA . PRO A 1 98 ? -2.221 5.521 -8.555 1.00 98.19 98 PRO A CA 1
ATOM 653 C C . PRO A 1 98 ? -1.697 4.669 -7.400 1.00 98.19 98 PRO A C 1
ATOM 655 O O . PRO A 1 98 ? -2.098 4.853 -6.250 1.00 98.19 98 PRO A O 1
ATOM 658 N N . CYS A 1 99 ? -0.774 3.774 -7.710 1.00 98.38 99 CYS A N 1
ATOM 659 C CA . CYS A 1 99 ? -0.049 2.968 -6.738 1.00 98.38 99 CYS A CA 1
ATOM 660 C C . CYS A 1 99 ? 1.389 2.754 -7.231 1.00 98.38 99 CYS A C 1
ATOM 662 O O . CYS A 1 99 ? 1.777 3.333 -8.238 1.00 98.38 99 CYS A O 1
ATOM 664 N N . GLU A 1 100 ? 2.177 1.963 -6.507 1.00 97.31 100 GLU A N 1
ATOM 665 C CA . GLU A 1 100 ? 3.524 1.551 -6.914 1.00 97.31 100 GLU A CA 1
ATOM 666 C C . GLU A 1 100 ? 3.584 0.025 -6.815 1.00 97.31 100 GLU A C 1
ATOM 668 O O . GLU A 1 100 ? 3.345 -0.532 -5.738 1.00 97.31 100 GLU A O 1
ATOM 673 N N . ASP A 1 101 ? 3.864 -0.661 -7.923 1.00 95.81 101 ASP A N 1
ATOM 674 C CA . ASP A 1 101 ? 3.897 -2.131 -7.972 1.00 95.81 101 ASP A CA 1
ATOM 675 C C . ASP A 1 101 ? 5.232 -2.717 -7.460 1.00 95.81 101 ASP A C 1
ATOM 677 O O . ASP A 1 101 ? 5.389 -3.934 -7.317 1.00 95.81 101 ASP A O 1
ATOM 681 N N . GLY A 1 102 ? 6.188 -1.835 -7.147 1.00 94.94 102 GLY A N 1
ATOM 682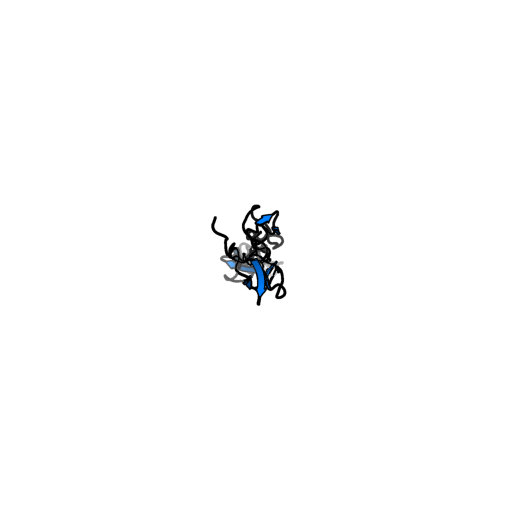 C CA . GLY A 1 102 ? 7.527 -2.156 -6.661 1.00 94.94 102 GLY A CA 1
ATOM 683 C C . GLY A 1 102 ? 8.582 -2.325 -7.759 1.00 94.94 102 GLY A C 1
ATOM 684 O O . GLY A 1 102 ? 9.750 -2.548 -7.435 1.00 94.94 102 GLY A O 1
ATOM 685 N N . SER A 1 103 ? 8.210 -2.206 -9.034 1.00 96.94 103 SER A N 1
ATOM 686 C CA . SER A 1 103 ? 9.102 -2.253 -10.188 1.00 96.94 103 SER A CA 1
ATOM 687 C C . SER A 1 103 ? 9.486 -0.847 -10.642 1.00 96.94 103 SER A C 1
ATOM 689 O O . SER A 1 103 ? 8.655 0.002 -10.931 1.00 96.94 103 SER A O 1
ATOM 691 N N . ARG A 1 104 ? 10.784 -0.604 -10.830 1.00 97.12 104 ARG A N 1
ATOM 692 C CA . ARG A 1 104 ? 11.284 0.636 -11.459 1.00 97.12 104 ARG A CA 1
ATOM 693 C C . ARG A 1 104 ? 11.130 0.643 -12.985 1.00 97.12 104 ARG A C 1
ATOM 695 O O . ARG A 1 104 ? 11.479 1.623 -13.643 1.00 97.12 104 ARG A O 1
ATOM 702 N N . CYS A 1 105 ? 10.663 -0.471 -13.546 1.00 97.50 105 CYS A N 1
ATOM 703 C CA . CYS A 1 105 ? 10.489 -0.691 -14.979 1.00 97.50 105 CYS A CA 1
ATOM 704 C C . CYS A 1 105 ? 9.062 -0.473 -15.463 1.00 97.50 105 CYS A C 1
ATOM 706 O O . CYS A 1 105 ? 8.758 -0.780 -16.618 1.00 97.50 105 CYS A O 1
ATOM 708 N N . SER A 1 106 ? 8.209 0.045 -14.594 1.00 97.31 106 SER A N 1
ATOM 709 C CA . SER A 1 106 ? 6.864 0.486 -14.901 1.00 97.31 106 SER A CA 1
ATOM 710 C C . SER A 1 106 ? 6.672 1.923 -14.428 1.00 97.31 106 SER A C 1
ATOM 712 O O . SER A 1 106 ? 7.359 2.417 -13.535 1.00 97.31 106 SER A O 1
ATOM 714 N N . VAL A 1 107 ? 5.770 2.622 -15.107 1.00 96.44 107 VAL A N 1
ATOM 715 C CA . VAL A 1 107 ? 5.316 3.962 -14.749 1.00 96.44 107 VAL A CA 1
ATOM 716 C C . VAL A 1 107 ? 3.801 4.020 -14.856 1.00 96.44 107 VAL A C 1
ATOM 718 O O . VAL A 1 107 ? 3.201 3.383 -15.726 1.00 96.44 107 VAL A O 1
ATOM 721 N N . ASN A 1 108 ? 3.187 4.876 -14.040 1.00 96.88 108 ASN A N 1
ATOM 722 C CA . ASN A 1 108 ? 1.731 5.027 -13.959 1.00 96.88 108 ASN A CA 1
ATOM 723 C C . ASN A 1 108 ? 1.020 3.722 -13.558 1.00 96.88 108 ASN A C 1
ATOM 725 O O . ASN A 1 108 ? 0.003 3.355 -14.164 1.00 96.88 108 ASN A O 1
ATOM 729 N N . ASP A 1 109 ? 1.566 3.030 -12.556 1.00 98.50 109 ASP A N 1
ATOM 730 C CA . ASP A 1 109 ? 0.940 1.853 -11.958 1.00 98.50 109 ASP A CA 1
ATOM 731 C C . ASP A 1 109 ? -0.393 2.228 -11.320 1.00 98.50 109 ASP A C 1
ATOM 733 O O . ASP A 1 109 ? -0.599 3.344 -10.825 1.00 98.50 109 ASP A O 1
ATOM 737 N N . GLN A 1 110 ? -1.334 1.293 -11.381 1.00 98.56 110 GLN A N 1
ATOM 738 C CA . GLN A 1 110 ? -2.719 1.561 -11.029 1.00 98.56 110 GLN A CA 1
ATOM 739 C C . GLN A 1 110 ? -3.341 0.398 -10.281 1.00 98.56 110 GLN A C 1
ATOM 741 O O . GLN A 1 110 ? -3.067 -0.768 -10.550 1.00 98.56 110 GLN A O 1
ATOM 746 N N . CYS A 1 111 ? -4.253 0.719 -9.375 1.00 98.62 111 CYS A N 1
ATOM 747 C CA . CYS A 1 111 ? -5.066 -0.284 -8.719 1.00 98.62 111 CYS A CA 1
ATOM 748 C C . CYS A 1 111 ? -6.083 -0.871 -9.702 1.00 98.62 111 CYS A C 1
ATOM 750 O O . CYS A 1 111 ? -6.823 -0.137 -10.363 1.00 98.62 111 CYS A O 1
ATOM 752 N N . VAL A 1 112 ? -6.149 -2.198 -9.776 1.00 98.19 112 VAL A N 1
ATOM 753 C CA . VAL A 1 112 ? -7.152 -2.957 -10.524 1.00 98.19 112 VAL A CA 1
ATOM 754 C C . VAL A 1 112 ? -7.665 -4.077 -9.630 1.00 98.19 112 VAL A C 1
ATOM 756 O O . VAL A 1 112 ? -6.925 -4.985 -9.262 1.00 98.19 112 VAL A O 1
ATOM 759 N N . ALA A 1 113 ? -8.948 -4.004 -9.271 1.00 96.75 113 ALA A N 1
ATOM 760 C CA . ALA A 1 113 ? -9.609 -4.965 -8.388 1.00 96.75 113 ALA A CA 1
ATOM 761 C C . ALA A 1 113 ? -8.858 -5.195 -7.055 1.00 96.75 113 ALA A C 1
ATOM 763 O O . ALA A 1 113 ? -8.745 -6.326 -6.588 1.00 96.75 113 ALA A O 1
ATOM 764 N N . GLY A 1 114 ? -8.339 -4.117 -6.454 1.00 96.75 114 GLY A N 1
ATOM 765 C CA . GLY A 1 114 ? -7.604 -4.151 -5.182 1.00 96.75 114 GLY A CA 1
ATOM 766 C C . GLY A 1 114 ? -6.129 -4.551 -5.288 1.00 96.75 114 GLY A C 1
ATOM 767 O O . GLY A 1 114 ? -5.433 -4.528 -4.283 1.00 96.75 114 GLY A O 1
ATOM 768 N N . ALA A 1 115 ? -5.620 -4.886 -6.475 1.00 97.44 115 ALA A N 1
ATOM 769 C CA . ALA A 1 115 ? -4.199 -5.155 -6.687 1.00 97.44 115 ALA A CA 1
ATOM 770 C C . ALA A 1 115 ? -3.525 -3.983 -7.402 1.00 97.44 115 ALA A C 1
ATOM 772 O O . ALA A 1 115 ? -4.087 -3.448 -8.357 1.00 97.44 115 ALA A O 1
ATOM 773 N N . CYS A 1 116 ? -2.313 -3.617 -6.985 1.00 98.25 116 CYS A N 1
ATOM 774 C CA . CYS A 1 116 ? -1.493 -2.695 -7.763 1.00 98.25 116 CYS A CA 1
ATOM 775 C C . CYS A 1 116 ? -0.921 -3.428 -8.980 1.00 98.25 116 CYS A C 1
ATOM 777 O O . CYS A 1 116 ? -0.268 -4.461 -8.822 1.00 98.25 116 CYS A O 1
ATOM 779 N N . VAL A 1 117 ? -1.202 -2.931 -10.184 1.00 97.75 117 VAL A N 1
ATOM 780 C CA . VAL A 1 117 ? -0.711 -3.516 -11.434 1.00 97.75 117 VAL A CA 1
ATOM 781 C C . VAL A 1 117 ? 0.225 -2.556 -12.158 1.00 97.75 117 VAL A C 1
ATOM 783 O O . VAL A 1 117 ? -0.051 -1.356 -12.234 1.00 97.75 117 VAL A O 1
ATOM 786 N N . ALA A 1 118 ? 1.293 -3.124 -12.723 1.00 97.56 118 ALA A N 1
ATOM 787 C CA . ALA A 1 118 ? 2.269 -2.429 -13.552 1.00 97.56 118 ALA A CA 1
ATOM 788 C C . ALA A 1 118 ? 1.585 -1.617 -14.655 1.00 97.56 118 ALA A C 1
ATOM 790 O O . ALA A 1 118 ? 0.759 -2.142 -15.413 1.00 97.56 118 ALA A O 1
ATOM 791 N N . GLY A 1 119 ? 1.959 -0.347 -14.760 1.00 96.44 119 GLY A N 1
ATOM 792 C CA . GLY A 1 119 ? 1.535 0.532 -15.834 1.00 96.44 119 GLY A CA 1
ATOM 793 C C . GLY A 1 119 ? 2.333 0.318 -17.123 1.00 96.44 119 GLY A C 1
ATOM 794 O O . GLY A 1 119 ? 2.657 -0.800 -17.531 1.00 96.44 119 GLY A O 1
ATOM 795 N N . ALA A 1 120 ? 2.634 1.415 -17.816 1.00 96.62 120 ALA A N 1
ATOM 796 C CA . ALA A 1 120 ? 3.439 1.364 -19.031 1.00 96.62 120 ALA A CA 1
ATOM 797 C C . ALA A 1 120 ? 4.893 1.016 -18.691 1.00 96.62 120 ALA A C 1
ATOM 799 O O . ALA A 1 120 ? 5.413 1.467 -17.675 1.00 96.62 120 ALA A O 1
ATOM 800 N N . ARG A 1 121 ? 5.572 0.253 -19.555 1.00 96.12 121 ARG A N 1
ATOM 801 C CA . ARG A 1 121 ? 6.996 -0.046 -19.369 1.00 96.12 121 ARG A CA 1
ATOM 802 C C . ARG A 1 121 ? 7.815 1.247 -19.413 1.00 96.12 121 ARG A C 1
ATOM 804 O O . ARG A 1 121 ? 7.655 2.031 -20.347 1.00 96.12 121 ARG A O 1
ATOM 811 N N . THR A 1 122 ? 8.715 1.420 -18.448 1.00 96.31 122 THR A N 1
ATOM 812 C CA . THR A 1 122 ? 9.705 2.500 -18.446 1.00 96.31 122 THR A CA 1
ATOM 813 C C . THR A 1 122 ? 10.555 2.411 -19.708 1.00 96.31 122 THR A C 1
ATOM 815 O O . THR A 1 122 ? 11.117 1.355 -20.020 1.00 96.31 122 THR A O 1
ATOM 818 N N . ASP A 1 123 ? 10.635 3.519 -20.436 1.00 96.25 123 ASP A N 1
ATOM 819 C CA . ASP A 1 123 ? 11.578 3.652 -21.533 1.00 96.25 123 ASP A CA 1
ATOM 820 C C . ASP A 1 123 ? 12.973 3.914 -20.960 1.00 96.25 123 ASP A C 1
ATOM 822 O O . ASP A 1 123 ? 13.164 4.847 -20.179 1.00 96.25 123 ASP A O 1
ATOM 826 N N . CYS A 1 124 ? 13.912 3.037 -21.298 1.00 96.81 124 CYS A N 1
ATOM 827 C CA . CYS A 1 124 ? 15.293 3.102 -20.832 1.00 96.81 124 CYS A CA 1
ATOM 828 C C . CYS A 1 124 ? 16.263 3.437 -21.963 1.00 96.81 124 CYS A C 1
ATOM 830 O O . CYS A 1 124 ? 17.461 3.330 -21.741 1.00 96.81 124 CYS A O 1
ATOM 832 N N . ASP A 1 125 ? 15.771 3.796 -23.147 1.00 96.44 125 ASP A N 1
ATOM 833 C CA . ASP A 1 125 ? 16.624 4.264 -24.235 1.00 96.44 125 ASP A CA 1
ATOM 834 C C . ASP A 1 125 ? 17.331 5.565 -23.814 1.00 96.44 125 ASP A C 1
ATOM 836 O O . ASP A 1 125 ? 16.683 6.573 -23.510 1.00 96.44 125 ASP A O 1
ATOM 840 N N . ASP A 1 126 ? 18.664 5.536 -23.733 1.00 96.38 126 ASP A N 1
ATOM 841 C CA . ASP A 1 126 ? 19.485 6.714 -23.425 1.00 96.38 126 ASP A CA 1
ATOM 842 C C . ASP A 1 126 ? 19.911 7.491 -24.685 1.00 96.38 126 ASP A C 1
ATOM 844 O O . ASP A 1 126 ? 20.620 8.500 -24.595 1.00 96.38 126 ASP A O 1
ATOM 848 N N . GLY A 1 127 ? 19.454 7.049 -25.860 1.00 95.94 127 GLY A N 1
ATOM 849 C CA . GLY A 1 127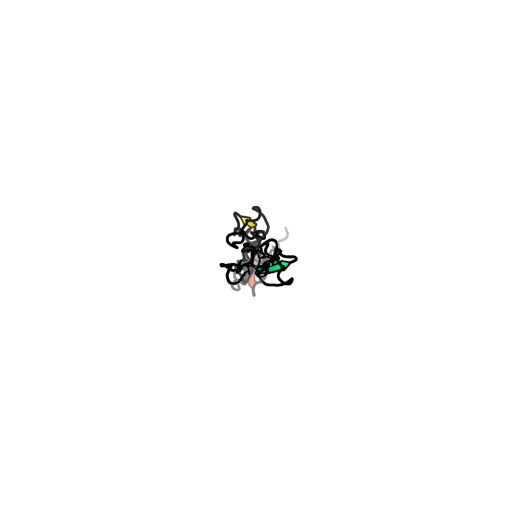 ? 19.761 7.623 -27.162 1.00 95.94 127 GLY A CA 1
ATOM 850 C C . GLY A 1 127 ? 21.171 7.309 -27.658 1.00 95.94 127 GLY A C 1
ATOM 851 O O . GLY A 1 127 ? 21.592 7.872 -28.673 1.00 95.94 127 GLY A O 1
ATOM 852 N N . ASN A 1 128 ? 21.926 6.451 -26.967 1.00 95.69 128 ASN A N 1
ATOM 853 C CA . ASN A 1 128 ? 23.277 6.088 -27.358 1.00 95.69 128 ASN A CA 1
ATOM 854 C C . ASN A 1 128 ? 23.282 4.746 -28.117 1.00 95.69 128 ASN A C 1
ATOM 856 O O . ASN A 1 128 ? 23.073 3.688 -27.538 1.00 95.69 128 ASN A O 1
ATOM 860 N N . PRO A 1 129 ? 23.631 4.715 -29.415 1.00 96.38 129 PRO A N 1
ATOM 861 C CA . PRO A 1 129 ? 23.652 3.465 -30.181 1.00 96.38 129 PRO A CA 1
ATOM 862 C C . PRO A 1 129 ? 24.762 2.489 -29.746 1.00 96.38 129 PRO A C 1
ATOM 864 O O . PRO A 1 129 ? 24.864 1.384 -30.281 1.00 96.38 129 PRO A O 1
ATOM 867 N N . CYS A 1 130 ? 25.629 2.895 -28.814 1.00 98.00 130 CYS A N 1
ATOM 868 C CA . CYS A 1 130 ? 26.696 2.077 -28.247 1.00 98.00 130 CYS A CA 1
ATOM 869 C C . CYS A 1 130 ? 26.381 1.502 -26.864 1.00 98.00 130 CYS A C 1
ATOM 871 O O . CYS A 1 130 ? 27.282 0.944 -26.228 1.00 98.00 130 CYS A O 1
ATOM 873 N N . THR A 1 131 ? 25.135 1.592 -26.411 1.00 97.44 131 THR A N 1
ATOM 874 C CA . THR A 1 131 ? 24.620 0.941 -25.203 1.00 97.44 131 THR A CA 1
ATOM 875 C C . THR A 1 131 ? 23.539 -0.080 -25.565 1.00 97.44 131 THR A C 1
ATOM 877 O O . THR A 1 131 ? 22.860 0.000 -26.583 1.00 97.44 131 THR A O 1
ATOM 880 N N . GLU A 1 132 ? 23.450 -1.132 -24.756 1.00 96.69 132 GLU A N 1
ATOM 881 C CA . GLU A 1 132 ? 22.337 -2.074 -24.730 1.00 96.69 132 GLU A CA 1
ATOM 882 C C . GLU A 1 132 ? 21.459 -1.705 -23.536 1.00 96.69 132 GLU A C 1
ATOM 884 O O . GLU A 1 132 ? 21.845 -1.920 -22.378 1.00 96.69 132 GLU A O 1
ATOM 889 N N . ASP A 1 133 ? 20.292 -1.135 -23.831 1.00 97.62 133 ASP A N 1
ATOM 890 C CA . ASP A 1 133 ? 19.350 -0.696 -22.813 1.00 97.62 133 ASP A CA 1
ATOM 891 C C . ASP A 1 133 ? 18.507 -1.854 -22.303 1.00 97.62 133 ASP A C 1
ATOM 893 O O . ASP A 1 133 ? 17.845 -2.596 -23.036 1.00 97.62 133 ASP A O 1
ATOM 897 N N . SER A 1 134 ? 18.499 -1.997 -20.989 1.00 96.25 134 SER A N 1
ATOM 898 C CA . SER A 1 134 ? 17.665 -2.959 -20.292 1.00 96.25 134 SER A CA 1
ATOM 899 C C . SER A 1 134 ? 17.085 -2.313 -19.048 1.00 96.25 134 SER A C 1
ATOM 901 O O . SER A 1 134 ? 17.556 -1.282 -18.575 1.00 96.25 134 SER A O 1
ATOM 903 N N . CYS A 1 135 ? 16.020 -2.907 -18.529 1.00 97.94 135 CYS A N 1
ATOM 904 C CA . CYS A 1 135 ? 15.434 -2.449 -17.286 1.00 97.94 135 CYS A CA 1
ATOM 905 C C . CYS A 1 135 ? 15.405 -3.602 -16.296 1.00 97.94 135 CYS A C 1
ATOM 907 O O . CYS A 1 135 ? 14.805 -4.643 -16.572 1.00 97.94 135 CYS A O 1
ATOM 909 N N . ASP A 1 136 ? 16.068 -3.403 -15.162 1.00 97.38 136 ASP A N 1
ATOM 910 C CA . ASP A 1 136 ? 16.002 -4.294 -14.013 1.00 97.38 136 ASP A CA 1
ATOM 911 C C . ASP A 1 136 ? 14.952 -3.772 -13.027 1.00 97.38 136 ASP A C 1
ATOM 913 O O . ASP A 1 136 ? 14.954 -2.589 -12.682 1.00 97.38 136 ASP A O 1
ATOM 917 N N . ALA A 1 137 ? 14.063 -4.648 -12.552 1.00 95.25 137 ALA A N 1
ATOM 918 C CA . ALA A 1 137 ? 12.921 -4.247 -11.730 1.00 95.25 137 ALA A CA 1
ATOM 919 C C . ALA A 1 137 ? 13.323 -3.498 -10.442 1.00 95.25 137 ALA A C 1
ATOM 921 O O . ALA A 1 137 ? 12.543 -2.689 -9.949 1.00 95.25 137 ALA A O 1
ATOM 922 N N . ILE A 1 138 ? 14.536 -3.716 -9.919 1.00 95.69 138 ILE A N 1
ATOM 923 C CA . ILE A 1 138 ? 15.017 -3.107 -8.670 1.00 95.69 138 ILE A CA 1
ATOM 924 C C . ILE A 1 138 ? 16.109 -2.061 -8.932 1.00 95.69 138 ILE A C 1
ATOM 926 O O . ILE A 1 138 ? 16.094 -0.967 -8.362 1.00 95.69 138 ILE A O 1
ATOM 930 N N . ALA A 1 139 ? 17.073 -2.365 -9.798 1.00 96.00 139 ALA A N 1
ATOM 931 C CA . ALA A 1 139 ? 18.176 -1.468 -10.126 1.00 96.00 139 ALA A CA 1
ATOM 932 C C . ALA A 1 139 ? 17.767 -0.355 -11.111 1.00 96.00 139 ALA A C 1
ATOM 934 O O . ALA A 1 139 ? 18.439 0.677 -11.164 1.00 96.00 139 ALA A O 1
ATOM 935 N N . GLY A 1 140 ? 16.634 -0.498 -11.804 1.00 96.50 140 GLY A N 1
ATOM 936 C CA . GLY A 1 140 ? 16.122 0.451 -12.794 1.00 96.50 140 GLY A CA 1
ATOM 937 C C . GLY A 1 140 ? 16.804 0.304 -14.154 1.00 96.50 140 GLY A C 1
ATOM 938 O O . GLY A 1 140 ? 17.359 -0.753 -14.466 1.00 96.50 140 GLY A O 1
ATOM 939 N N . CYS A 1 141 ? 16.765 1.368 -14.958 1.00 97.81 141 CYS A N 1
ATOM 940 C CA . CYS A 1 141 ? 17.406 1.393 -16.271 1.00 97.81 141 CYS A CA 1
ATOM 941 C C . CYS A 1 141 ? 18.910 1.109 -16.180 1.00 97.81 141 CYS A C 1
ATOM 943 O O . CYS A 1 141 ? 19.616 1.636 -15.318 1.00 97.81 141 CYS A O 1
ATOM 945 N N . GLN A 1 142 ? 19.376 0.248 -17.077 1.00 97.81 142 GLN A N 1
ATOM 946 C CA . GLN A 1 142 ? 20.766 -0.145 -17.249 1.00 97.81 142 GLN A CA 1
ATOM 947 C C . GLN A 1 142 ? 21.155 0.089 -18.706 1.00 97.81 142 GLN A C 1
ATOM 949 O O . GLN A 1 142 ? 20.468 -0.398 -19.600 1.00 97.81 142 GLN A O 1
ATOM 954 N N . HIS A 1 143 ? 22.290 0.751 -18.919 1.00 96.88 143 HIS A N 1
ATOM 955 C CA . HIS A 1 143 ? 22.811 1.098 -20.243 1.00 96.88 143 HIS A CA 1
ATOM 956 C C . HIS A 1 143 ? 24.173 0.425 -20.412 1.00 96.88 143 HIS A C 1
ATOM 958 O O . HIS A 1 143 ? 25.228 0.981 -20.089 1.00 96.88 143 HIS A O 1
ATOM 964 N N . ARG A 1 144 ? 24.172 -0.853 -20.797 1.00 96.44 144 ARG A N 1
ATOM 965 C CA . ARG A 1 144 ? 25.409 -1.639 -20.842 1.00 96.44 144 ARG A CA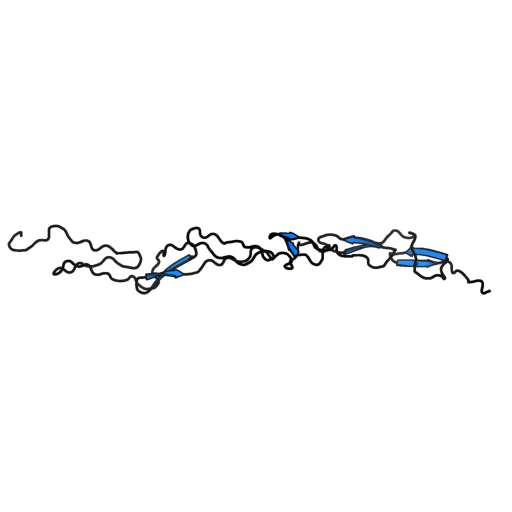 1
ATOM 966 C C . ARG A 1 144 ? 26.180 -1.306 -22.114 1.00 96.44 144 ARG A C 1
ATOM 968 O O . ARG A 1 144 ? 25.697 -1.575 -23.203 1.00 96.44 144 ARG A O 1
ATOM 975 N N . ALA A 1 145 ? 27.405 -0.801 -21.986 1.00 97.19 145 ALA A N 1
ATOM 976 C CA . ALA A 1 145 ? 28.240 -0.507 -23.150 1.00 97.19 145 ALA A CA 1
ATOM 977 C C . ALA A 1 145 ? 28.447 -1.747 -24.044 1.00 97.19 145 ALA A C 1
ATOM 979 O O . ALA A 1 145 ? 28.817 -2.829 -23.568 1.00 97.19 145 ALA A O 1
ATOM 980 N N . LEU A 1 146 ? 28.237 -1.565 -25.348 1.00 96.88 146 LEU A N 1
ATOM 981 C CA . LEU A 1 146 ? 28.555 -2.548 -26.375 1.00 96.88 146 LEU A CA 1
ATOM 982 C C . LEU A 1 146 ? 30.071 -2.720 -26.517 1.00 96.88 146 LEU A C 1
ATOM 984 O O . LEU A 1 146 ? 30.871 -1.882 -26.096 1.00 96.88 146 LEU A O 1
ATOM 988 N N . ALA A 1 147 ? 30.477 -3.831 -27.134 1.00 97.19 147 ALA A N 1
ATOM 989 C CA . ALA A 1 147 ? 31.886 -4.101 -27.385 1.00 97.19 147 ALA A CA 1
ATOM 990 C C . ALA A 1 147 ? 32.498 -3.023 -28.292 1.00 97.19 147 ALA A C 1
ATOM 992 O O . ALA A 1 147 ? 31.875 -2.594 -29.269 1.00 97.19 147 ALA A O 1
ATOM 993 N N . ASP A 1 148 ? 33.747 -2.648 -28.018 1.00 96.06 148 ASP A N 1
ATOM 994 C CA . ASP A 1 148 ? 34.495 -1.752 -28.896 1.00 96.06 148 ASP A CA 1
ATOM 995 C C . ASP A 1 148 ? 34.494 -2.281 -30.337 1.00 96.06 148 ASP A C 1
ATOM 997 O O . ASP A 1 148 ? 34.610 -3.485 -30.589 1.00 96.06 148 ASP A O 1
ATOM 1001 N N . ARG A 1 149 ? 34.408 -1.355 -31.295 1.00 93.81 149 ARG A N 1
ATOM 1002 C CA . ARG A 1 149 ? 34.297 -1.612 -32.740 1.00 93.81 149 ARG A CA 1
ATOM 1003 C C . ARG A 1 149 ? 32.969 -2.228 -33.191 1.00 93.81 149 ARG A C 1
ATOM 1005 O O . ARG A 1 149 ? 32.837 -2.548 -34.378 1.00 93.81 149 ARG A O 1
ATOM 1012 N N . SER A 1 150 ? 31.975 -2.343 -32.311 1.00 96.56 150 SER A N 1
ATOM 1013 C CA . SER A 1 150 ? 30.586 -2.542 -32.747 1.00 96.56 150 SER A CA 1
ATOM 1014 C C . SER A 1 150 ? 30.185 -1.413 -33.698 1.00 96.56 150 SER A C 1
ATOM 1016 O O . SER A 1 150 ? 30.686 -0.294 -33.580 1.00 96.56 150 SER A O 1
ATOM 1018 N N . GLY A 1 151 ? 29.374 -1.728 -34.709 1.00 94.94 151 GLY A N 1
ATOM 1019 C CA . GLY A 1 151 ? 28.858 -0.708 -35.623 1.00 94.94 151 GLY A CA 1
ATOM 1020 C C . GLY A 1 151 ? 27.855 0.187 -34.903 1.00 94.94 151 GLY A C 1
ATOM 1021 O O . GLY A 1 151 ? 27.063 -0.315 -34.112 1.00 94.94 151 GLY A O 1
ATOM 1022 N N . CYS A 1 152 ? 27.907 1.479 -35.187 1.00 96.94 152 CYS A N 1
ATOM 1023 C CA . CYS A 1 152 ? 26.944 2.477 -34.735 1.00 96.94 152 CYS A CA 1
ATOM 1024 C C . CYS A 1 152 ? 26.816 3.558 -35.821 1.00 96.94 152 CYS A C 1
ATOM 1026 O O . CYS A 1 152 ? 27.414 3.404 -36.886 1.00 96.94 152 CYS A O 1
ATOM 1028 N N . ASP A 1 153 ? 26.028 4.597 -35.562 1.00 94.75 153 ASP A N 1
ATOM 1029 C CA . ASP A 1 153 ? 25.911 5.806 -36.383 1.00 94.75 153 ASP A CA 1
ATOM 1030 C C . ASP A 1 153 ? 26.045 6.999 -35.428 1.00 94.75 153 ASP A C 1
ATOM 1032 O O . ASP A 1 153 ? 25.328 7.058 -34.425 1.00 94.75 153 ASP A O 1
ATOM 1036 N N . ASP A 1 154 ? 27.010 7.887 -35.664 1.00 91.88 154 ASP A N 1
ATOM 1037 C CA . ASP A 1 154 ? 27.240 9.061 -34.811 1.00 91.88 154 ASP A CA 1
ATOM 1038 C C . ASP A 1 154 ? 26.421 10.285 -35.259 1.00 91.88 154 ASP A C 1
ATOM 1040 O O . ASP A 1 154 ? 26.479 11.344 -34.628 1.00 91.88 154 ASP A O 1
ATOM 1044 N N . GLY A 1 155 ? 25.628 10.134 -36.325 1.00 92.62 155 GLY A N 1
ATOM 1045 C CA . GLY A 1 155 ? 24.806 11.180 -36.914 1.00 92.62 155 GLY A CA 1
ATOM 1046 C C . GLY A 1 155 ? 25.587 12.194 -37.756 1.00 92.62 155 GLY A C 1
ATOM 1047 O O . GLY A 1 155 ? 24.965 13.119 -38.291 1.00 92.62 155 GLY A O 1
ATOM 1048 N N . ASP A 1 156 ? 26.910 12.055 -37.904 1.00 92.75 156 ASP A N 1
ATOM 1049 C CA . ASP A 1 156 ? 27.717 12.909 -38.772 1.00 92.75 156 ASP A CA 1
ATOM 1050 C C . ASP A 1 156 ? 27.839 12.297 -40.175 1.00 92.75 156 ASP A C 1
ATOM 1052 O O . ASP A 1 156 ? 28.608 11.384 -40.447 1.00 92.75 156 ASP A O 1
ATOM 1056 N N . ALA A 1 157 ? 27.135 12.880 -41.145 1.00 91.38 157 ALA A N 1
ATOM 1057 C CA . ALA A 1 157 ? 27.235 12.454 -42.541 1.00 91.38 157 ALA A CA 1
ATOM 1058 C C . ALA A 1 157 ? 28.646 12.629 -43.155 1.00 91.38 157 ALA A C 1
ATOM 1060 O O . ALA A 1 157 ? 28.881 12.180 -44.281 1.00 91.38 157 ALA A O 1
ATOM 1061 N N . CYS A 1 158 ? 29.566 13.322 -42.473 1.00 93.12 158 CYS A N 1
ATOM 1062 C CA . CYS A 1 158 ? 30.943 13.538 -42.906 1.00 93.12 158 CYS A CA 1
ATOM 1063 C C . CYS A 1 158 ? 31.905 12.429 -42.462 1.00 93.12 158 CYS A C 1
ATOM 1065 O O . CYS A 1 158 ? 33.077 12.486 -42.845 1.00 93.12 158 CYS A O 1
ATOM 1067 N N . THR A 1 159 ? 31.461 11.411 -41.726 1.00 91.62 159 THR A N 1
ATOM 1068 C CA . THR A 1 159 ? 32.260 10.228 -41.383 1.00 91.62 159 THR A CA 1
ATOM 1069 C C . THR A 1 159 ? 31.836 9.028 -42.228 1.00 91.62 159 THR A C 1
ATOM 1071 O O . THR A 1 159 ? 30.690 8.867 -42.636 1.00 91.62 159 THR A O 1
ATOM 1074 N N . GLY A 1 160 ? 32.817 8.217 -42.631 1.00 87.44 160 GLY A N 1
ATOM 1075 C CA . GLY A 1 160 ? 32.594 7.065 -43.508 1.00 87.44 160 GLY A CA 1
ATOM 1076 C C . GLY A 1 160 ? 32.533 5.737 -42.760 1.00 87.44 160 GLY A C 1
ATOM 1077 O O . GLY A 1 160 ? 32.328 4.690 -43.378 1.00 87.44 160 GLY A O 1
ATOM 1078 N N . THR A 1 161 ? 32.826 5.727 -41.461 1.00 93.62 161 THR A N 1
ATOM 1079 C CA . THR A 1 161 ? 32.801 4.529 -40.622 1.00 93.62 161 THR A CA 1
ATOM 1080 C C . THR A 1 161 ? 32.652 4.922 -39.164 1.00 93.62 161 THR A C 1
ATOM 1082 O O . THR A 1 161 ? 33.602 5.454 -38.584 1.00 93.62 161 THR A O 1
ATOM 1085 N N . ASP A 1 162 ? 31.536 4.527 -38.557 1.00 96.94 162 ASP A N 1
ATOM 1086 C CA . ASP A 1 162 ? 31.241 4.851 -37.163 1.00 96.94 162 ASP A CA 1
ATOM 1087 C C . ASP A 1 162 ? 31.240 3.585 -36.311 1.00 96.94 162 ASP A C 1
ATOM 1089 O O . ASP A 1 162 ? 30.779 2.499 -36.701 1.00 96.94 162 ASP A O 1
ATOM 1093 N N . ARG A 1 163 ? 31.922 3.690 -35.171 1.00 96.81 163 ARG A N 1
ATOM 1094 C CA . ARG A 1 163 ? 32.250 2.559 -34.308 1.00 96.81 163 ARG A CA 1
ATOM 1095 C C . ARG A 1 163 ? 32.143 2.956 -32.851 1.00 96.81 163 ARG A C 1
ATOM 1097 O O . ARG A 1 163 ? 32.566 4.044 -32.466 1.00 96.81 163 ARG A O 1
ATOM 1104 N N . CYS A 1 164 ? 31.672 2.021 -32.038 1.00 97.69 164 CYS A N 1
ATOM 1105 C CA . CYS A 1 164 ? 31.692 2.181 -30.595 1.00 97.69 164 CYS A CA 1
ATOM 1106 C C . CYS A 1 164 ? 33.124 2.148 -30.064 1.00 97.69 164 CYS A C 1
ATOM 1108 O O . CYS A 1 164 ? 33.894 1.240 -30.395 1.00 97.69 164 CYS A O 1
ATOM 1110 N N . GLN A 1 165 ? 33.463 3.108 -29.212 1.00 96.50 165 GLN A N 1
ATOM 1111 C CA . GLN A 1 165 ? 34.713 3.139 -28.468 1.00 96.50 165 GLN A CA 1
ATOM 1112 C C . GLN A 1 165 ? 34.439 3.629 -27.047 1.00 96.50 165 GLN A C 1
ATOM 1114 O O . GLN A 1 165 ? 33.970 4.748 -26.851 1.00 96.50 165 GLN A O 1
ATOM 1119 N N . ALA A 1 166 ? 34.728 2.784 -26.054 1.00 94.31 166 ALA A N 1
ATOM 1120 C CA . ALA A 1 166 ? 34.466 3.068 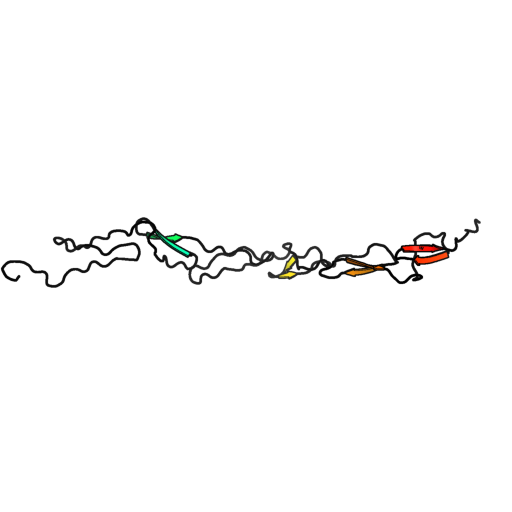-24.641 1.00 94.31 166 ALA A CA 1
ATOM 1121 C C . ALA A 1 166 ? 33.008 3.505 -24.364 1.00 94.31 166 ALA A C 1
ATOM 1123 O O . ALA A 1 166 ? 32.760 4.392 -23.549 1.00 94.31 166 ALA A O 1
ATOM 1124 N N . GLY A 1 167 ? 32.049 2.880 -25.056 1.00 94.44 167 GLY A N 1
ATOM 1125 C CA . GLY A 1 167 ? 30.617 3.152 -24.897 1.00 94.44 167 GLY A CA 1
ATOM 1126 C C . GLY A 1 167 ? 30.106 4.406 -25.611 1.00 94.44 167 GLY A C 1
ATOM 1127 O O . GLY A 1 167 ? 28.955 4.763 -25.411 1.00 94.44 167 GLY A O 1
ATOM 1128 N N . VAL A 1 168 ? 30.913 5.066 -26.445 1.00 96.06 168 VAL A N 1
ATOM 1129 C CA . VAL A 1 168 ? 30.499 6.233 -27.243 1.00 96.06 168 VAL A CA 1
ATOM 1130 C C . VAL A 1 168 ? 30.599 5.894 -28.725 1.00 96.06 168 VAL A C 1
ATOM 1132 O O . VAL A 1 168 ? 31.569 5.252 -29.139 1.00 96.06 168 VAL A O 1
ATOM 1135 N N . CYS A 1 169 ? 29.627 6.320 -29.532 1.00 97.12 169 CYS A N 1
ATOM 1136 C CA . CYS A 1 169 ? 29.749 6.210 -30.980 1.00 97.12 169 CYS A CA 1
ATOM 1137 C C . CYS A 1 169 ? 30.714 7.271 -31.509 1.00 97.12 169 CYS A C 1
ATOM 1139 O O . CYS A 1 169 ? 30.527 8.463 -31.277 1.00 97.12 169 CYS A O 1
ATOM 1141 N N . THR A 1 170 ? 31.770 6.828 -32.186 1.00 95.12 170 THR A N 1
ATOM 1142 C CA . THR A 1 170 ? 32.781 7.707 -32.774 1.00 95.12 170 THR A CA 1
ATOM 1143 C C . THR A 1 170 ? 32.881 7.451 -34.268 1.00 95.12 170 THR A C 1
ATOM 1145 O O . THR A 1 170 ? 33.203 6.330 -34.681 1.00 95.12 170 THR A O 1
ATOM 1148 N N . GLY A 1 171 ? 32.637 8.480 -35.072 1.00 93.06 171 GLY A N 1
ATOM 1149 C CA . GLY A 1 171 ? 32.886 8.448 -36.498 1.00 93.06 171 GLY A CA 1
ATOM 1150 C C . GLY A 1 171 ? 34.354 8.632 -36.851 1.00 93.06 171 GLY A C 1
ATOM 1151 O O . GLY A 1 171 ? 35.152 9.282 -36.168 1.00 93.06 171 GLY A O 1
ATOM 1152 N N . SER A 1 172 ? 34.744 7.991 -37.943 1.00 89.12 172 SER A N 1
ATOM 1153 C CA . SER A 1 172 ? 36.104 7.989 -38.462 1.00 89.12 172 SER A CA 1
ATOM 1154 C C . SER A 1 172 ? 36.092 7.997 -39.987 1.00 89.12 172 SER A C 1
ATOM 1156 O O . SER A 1 172 ? 35.053 7.816 -40.621 1.00 89.12 172 SER A O 1
ATOM 1158 N N . ASN A 1 173 ? 37.271 8.191 -40.586 1.00 86.88 173 ASN A N 1
ATOM 1159 C CA . ASN A 1 173 ? 37.455 8.226 -42.038 1.00 86.88 173 ASN A CA 1
ATOM 1160 C C . ASN A 1 173 ? 36.587 9.308 -42.720 1.00 86.88 173 ASN A C 1
ATOM 1162 O O . ASN A 1 173 ? 35.558 8.981 -43.312 1.00 86.88 173 ASN A O 1
ATOM 1166 N N . PRO A 1 174 ? 36.992 10.591 -42.637 1.00 85.56 174 PRO A N 1
ATOM 1167 C CA . PRO A 1 174 ? 36.211 11.701 -43.166 1.00 85.56 174 PRO A CA 1
ATOM 1168 C C . PRO A 1 174 ? 35.879 11.518 -44.650 1.00 85.56 174 PRO A C 1
ATOM 1170 O O . PRO A 1 174 ? 36.780 11.348 -45.480 1.00 85.56 174 PRO A O 1
ATOM 1173 N N . VAL A 1 175 ? 34.598 11.594 -45.003 1.00 83.06 175 VAL A N 1
ATOM 1174 C CA . VAL A 1 175 ? 34.171 11.614 -46.399 1.00 83.06 175 VAL A CA 1
ATOM 1175 C C . VAL A 1 175 ? 34.334 13.032 -46.934 1.00 83.06 175 VAL A C 1
ATOM 1177 O O . VAL A 1 175 ? 33.588 13.955 -46.622 1.00 83.06 175 VAL A O 1
ATOM 1180 N N . VAL A 1 176 ? 35.362 13.240 -47.755 1.00 77.19 176 VAL A N 1
ATOM 1181 C CA . VAL A 1 176 ? 35.528 14.517 -48.454 1.00 77.19 176 VAL A CA 1
ATOM 1182 C C . VAL A 1 176 ? 34.472 14.578 -49.551 1.00 77.19 176 VAL A C 1
ATOM 1184 O O . VAL A 1 176 ? 34.586 13.894 -50.573 1.00 77.19 176 VAL A O 1
ATOM 1187 N N . GLY A 1 177 ? 33.442 15.397 -49.339 1.00 63.47 177 GLY A N 1
ATOM 1188 C CA . GLY A 1 177 ? 32.456 15.710 -50.362 1.00 63.47 177 GLY A CA 1
ATOM 1189 C C . GLY A 1 177 ? 33.165 16.209 -51.618 1.00 63.47 177 GLY A C 1
ATOM 1190 O O . GLY A 1 177 ? 33.802 17.263 -51.611 1.00 63.47 177 GLY A O 1
ATOM 1191 N N . ARG A 1 178 ? 33.079 15.451 -52.715 1.00 61.62 178 ARG A N 1
ATOM 1192 C CA . ARG A 1 178 ? 33.394 15.988 -54.040 1.00 61.62 178 ARG A CA 1
ATOM 1193 C C . ARG A 1 178 ? 32.298 16.998 -54.361 1.00 61.62 178 ARG A C 1
ATOM 1195 O O . ARG A 1 178 ? 31.248 16.613 -54.862 1.00 61.62 178 ARG A O 1
ATOM 1202 N N . GLY A 1 179 ? 32.531 18.259 -53.999 1.00 59.81 179 GLY A N 1
ATOM 1203 C CA . GLY A 1 179 ? 31.709 19.377 -54.447 1.00 59.81 179 GLY A CA 1
ATOM 1204 C C . GLY A 1 179 ? 31.606 19.331 -55.970 1.00 59.81 179 GLY A C 1
ATOM 1205 O O . GLY A 1 179 ? 32.633 19.297 -56.652 1.00 59.81 179 GLY A O 1
ATOM 1206 N N . LEU A 1 180 ? 30.371 19.227 -56.460 1.00 50.78 180 LEU A N 1
ATOM 1207 C CA . LEU A 1 180 ? 30.009 19.451 -57.858 1.00 50.78 180 LEU A CA 1
ATOM 1208 C C . LEU A 1 180 ? 29.923 20.954 -58.125 1.00 50.78 180 LEU A C 1
ATOM 1210 O O . LEU A 1 180 ? 29.429 21.673 -57.227 1.00 50.78 180 LEU A O 1
#